Protein AF-A0A7J9RIP3-F1 (afdb_monomer_lite)

Radius of gyration: 26.6 Å; chains: 1; bounding box: 83×29×85 Å

pLDDT: mean 86.25, std 10.4, range [45.53, 96.94]

Structure (mmCIF, N/CA/C/O backbone):
data_AF-A0A7J9RIP3-F1
#
_entry.id   AF-A0A7J9RIP3-F1
#
loop_
_atom_site.group_PDB
_atom_site.id
_atom_site.type_symbol
_atom_site.label_atom_id
_atom_site.label_alt_id
_atom_site.label_comp_id
_atom_site.label_asym_id
_atom_site.label_entity_id
_atom_site.label_seq_id
_atom_site.pdbx_PDB_ins_code
_atom_site.Cartn_x
_atom_site.Cartn_y
_atom_site.Cartn_z
_atom_site.occupancy
_atom_site.B_iso_or_equiv
_atom_site.auth_seq_id
_atom_site.auth_comp_id
_atom_site.auth_asym_id
_atom_site.auth_atom_id
_atom_site.pdbx_PDB_model_num
ATOM 1 N N . SER A 1 1 ? 1.878 -11.012 26.121 1.00 78.38 1 SER A N 1
ATOM 2 C CA . SER A 1 1 ? 2.203 -10.636 24.732 1.00 78.38 1 SER A CA 1
ATOM 3 C C . SER A 1 1 ? 1.561 -9.310 24.380 1.00 78.38 1 SER A C 1
ATOM 5 O O . SER A 1 1 ? 0.493 -9.011 24.901 1.00 78.38 1 SER A O 1
ATOM 7 N N . THR A 1 2 ? 2.203 -8.523 23.518 1.00 79.25 2 THR A N 1
ATOM 8 C CA . THR A 1 2 ? 1.644 -7.262 23.007 1.00 79.25 2 THR A CA 1
ATOM 9 C C . THR A 1 2 ? 1.196 -7.467 21.568 1.00 79.25 2 THR A C 1
ATOM 11 O O . THR A 1 2 ? 1.908 -8.074 20.769 1.00 79.25 2 THR A O 1
ATOM 14 N N . PHE A 1 3 ? 0.006 -6.979 21.260 1.00 82.00 3 PHE A N 1
ATOM 15 C CA . PHE A 1 3 ? -0.658 -7.086 19.976 1.00 82.00 3 PHE A CA 1
ATOM 16 C C . PHE A 1 3 ? -0.974 -5.688 19.470 1.00 82.00 3 PHE A C 1
ATOM 18 O O . PHE A 1 3 ? -1.319 -4.799 20.249 1.00 82.00 3 PHE A O 1
ATOM 25 N N . LEU A 1 4 ? -0.903 -5.519 18.158 1.00 81.56 4 LEU A N 1
ATOM 26 C CA . LEU A 1 4 ? -1.443 -4.355 17.486 1.00 81.56 4 LEU A CA 1
ATOM 27 C C . LEU A 1 4 ? -2.771 -4.759 16.843 1.00 81.56 4 LEU A C 1
ATOM 29 O O . LEU A 1 4 ? -2.816 -5.655 16.002 1.00 81.56 4 LEU A O 1
ATOM 33 N N . ALA A 1 5 ? -3.849 -4.125 17.290 1.00 81.81 5 ALA A N 1
ATOM 34 C CA . ALA A 1 5 ? -5.187 -4.281 16.752 1.00 81.81 5 ALA A CA 1
ATOM 35 C C . ALA A 1 5 ? -5.528 -3.058 15.900 1.00 81.81 5 ALA A C 1
ATOM 37 O O . ALA A 1 5 ? -5.374 -1.917 16.333 1.00 81.81 5 ALA A O 1
ATOM 38 N N . VAL A 1 6 ? -6.001 -3.312 14.687 1.00 80.00 6 VAL A N 1
ATOM 39 C CA . VAL A 1 6 ? -6.423 -2.287 13.736 1.00 80.00 6 VAL A CA 1
ATOM 40 C C . VAL A 1 6 ? -7.827 -2.633 13.275 1.00 80.00 6 VAL A C 1
ATOM 42 O O . VAL A 1 6 ? -8.106 -3.789 12.959 1.00 80.00 6 VAL A O 1
ATOM 45 N N . GLY A 1 7 ? -8.709 -1.644 13.222 1.00 80.56 7 GLY A N 1
ATOM 46 C CA . GLY A 1 7 ? -10.050 -1.848 12.700 1.00 80.56 7 GLY A CA 1
ATOM 47 C C . GLY A 1 7 ? -10.814 -0.554 12.510 1.00 80.56 7 GLY A C 1
ATOM 48 O O . GLY A 1 7 ? -10.325 0.537 12.791 1.00 80.56 7 GLY A O 1
ATOM 49 N N . THR A 1 8 ? -12.043 -0.691 12.037 1.00 82.12 8 THR A N 1
ATOM 50 C CA . THR A 1 8 ? -13.005 0.403 11.948 1.00 82.12 8 THR A CA 1
ATOM 51 C C . THR A 1 8 ? -14.109 0.193 12.965 1.00 82.12 8 THR A C 1
ATOM 53 O O . THR A 1 8 ? -14.585 -0.928 13.148 1.00 82.12 8 THR A O 1
ATOM 56 N N . TYR A 1 9 ? -14.550 1.272 13.596 1.00 80.25 9 TYR A N 1
ATOM 57 C CA . TYR A 1 9 ? -15.711 1.271 14.467 1.00 80.25 9 TYR A CA 1
ATOM 58 C C . TYR A 1 9 ? -16.754 2.248 13.930 1.00 80.25 9 TYR A C 1
ATOM 60 O O . TYR A 1 9 ? -16.444 3.371 13.532 1.00 80.25 9 TYR A O 1
ATOM 68 N N . THR A 1 10 ? -17.999 1.793 13.883 1.00 79.12 10 THR A N 1
ATOM 69 C CA . THR A 1 10 ? -19.114 2.554 13.325 1.00 79.12 10 THR A CA 1
ATOM 70 C C . THR A 1 10 ? -20.019 2.990 14.466 1.00 79.12 10 THR A C 1
ATOM 72 O O . THR A 1 10 ? -20.496 2.156 15.235 1.00 79.12 10 THR A O 1
ATOM 75 N N . VAL A 1 11 ? -20.251 4.296 14.592 1.00 76.62 11 VAL A N 1
ATOM 76 C CA . VAL A 1 11 ? -21.084 4.876 15.652 1.00 76.62 11 VAL A CA 1
ATOM 77 C C . VAL A 1 11 ? -22.125 5.833 15.105 1.00 76.62 11 VAL A C 1
ATOM 79 O O . VAL A 1 11 ? -21.899 6.565 14.140 1.00 76.62 11 VAL A O 1
ATOM 82 N N . GLN A 1 12 ? -23.269 5.870 15.787 1.00 77.62 12 GLN A N 1
ATOM 83 C CA . GLN A 1 12 ? -24.170 7.008 15.703 1.00 77.62 12 GLN A CA 1
ATOM 84 C C . GLN A 1 12 ? -23.608 8.129 16.576 1.00 77.62 12 GLN A C 1
ATOM 86 O O . GLN A 1 12 ? -23.675 8.093 17.800 1.00 77.62 12 GLN A O 1
ATOM 91 N N . SER A 1 13 ? -23.020 9.117 15.916 1.00 73.44 13 SER A N 1
ATOM 92 C CA . SER A 1 13 ? -22.444 10.315 16.524 1.00 73.44 13 SER A CA 1
ATOM 93 C C . SER A 1 13 ? -23.491 11.298 17.069 1.00 73.44 13 SER A C 1
ATOM 95 O O . SER A 1 13 ? -23.140 12.193 17.833 1.00 73.44 13 SER A O 1
ATOM 97 N N . SER A 1 14 ? -24.774 11.131 16.720 1.00 77.50 14 SER A N 1
ATOM 98 C CA . SER A 1 14 ? -25.891 11.934 17.234 1.00 77.50 14 SER A CA 1
ATOM 99 C C . SER A 1 14 ? -27.191 11.117 17.309 1.00 77.50 14 SER A C 1
ATOM 101 O O . SER A 1 14 ? -27.432 10.306 16.412 1.00 77.50 14 SER A O 1
ATOM 103 N N . PRO A 1 15 ? -28.087 11.383 18.285 1.00 77.00 15 PRO A N 1
ATOM 104 C CA . PRO A 1 15 ? -29.434 10.798 18.340 1.00 77.00 15 PRO A CA 1
ATOM 105 C C . PRO A 1 15 ? -30.298 11.081 17.101 1.00 77.00 15 PRO A C 1
ATOM 107 O O . PRO A 1 15 ? -31.274 10.382 16.855 1.00 77.00 15 PRO A O 1
ATOM 110 N N . THR A 1 16 ? -29.964 12.122 16.332 1.00 82.69 16 THR A N 1
ATOM 111 C CA . THR A 1 16 ? -30.674 12.511 15.102 1.00 82.69 16 THR A CA 1
ATOM 112 C C . THR A 1 16 ? -30.037 11.949 13.829 1.00 82.69 16 THR A C 1
ATOM 114 O O . THR A 1 16 ? -30.552 12.182 12.736 1.00 82.69 16 THR A O 1
ATOM 117 N N . GLN A 1 17 ? -28.915 11.229 13.938 1.00 82.62 17 GLN A N 1
ATOM 118 C CA . GLN A 1 17 ? -28.224 10.660 12.786 1.00 82.62 17 GLN A CA 1
ATOM 119 C C . GLN A 1 17 ? -29.011 9.477 12.216 1.00 82.62 17 GLN A C 1
ATOM 121 O O . GLN A 1 17 ? -29.402 8.562 12.940 1.00 82.62 17 GLN A O 1
ATOM 126 N N . SER A 1 18 ? -29.203 9.469 10.896 1.00 81.94 18 SER A N 1
ATOM 127 C CA . SER A 1 18 ? -29.835 8.340 10.21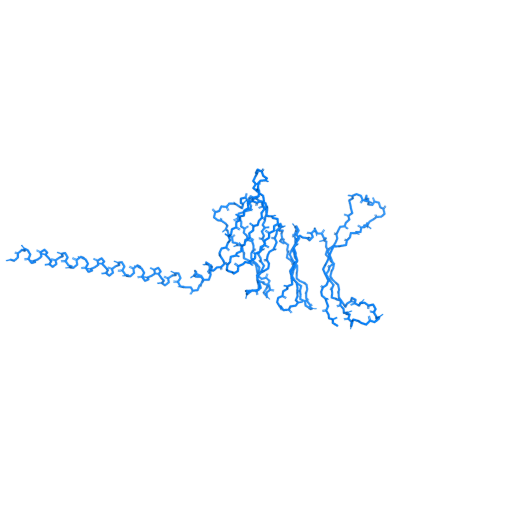5 1.00 81.94 18 SER A CA 1
ATOM 128 C C . SER A 1 18 ? -29.001 7.063 10.400 1.00 81.94 18 SER A C 1
ATOM 130 O O . SER A 1 18 ? -27.793 7.090 10.142 1.00 81.94 18 SER A O 1
ATOM 132 N N . PRO A 1 19 ? -29.614 5.925 10.780 1.00 78.38 19 PRO A N 1
ATOM 133 C CA . PRO A 1 19 ? -28.928 4.632 10.826 1.00 78.38 19 PRO A CA 1
ATOM 134 C C . PRO A 1 19 ? -28.320 4.205 9.482 1.00 78.38 19 PRO A C 1
ATOM 136 O O . PRO A 1 19 ? -27.383 3.416 9.464 1.00 78.38 19 PRO A O 1
ATOM 139 N N . ALA A 1 20 ? -28.828 4.733 8.362 1.00 81.00 20 ALA A N 1
ATOM 140 C CA . ALA A 1 20 ? -28.323 4.436 7.022 1.00 81.00 20 ALA A CA 1
ATOM 141 C C . ALA A 1 20 ? -27.061 5.235 6.640 1.00 81.00 20 ALA A C 1
ATOM 143 O O . ALA A 1 20 ? -26.440 4.942 5.623 1.00 81.00 20 ALA A O 1
ATOM 144 N N . THR A 1 21 ? -26.676 6.241 7.431 1.00 81.06 21 THR A N 1
ATOM 145 C CA . THR A 1 21 ? -25.476 7.061 7.198 1.00 81.06 21 THR A CA 1
ATOM 146 C C . THR A 1 21 ? -24.666 7.183 8.488 1.00 81.06 21 THR A C 1
ATOM 148 O O . THR A 1 21 ? -24.578 8.281 9.050 1.00 81.06 21 THR A O 1
ATOM 151 N N . PRO A 1 22 ? -24.146 6.069 9.030 1.00 78.31 22 PRO A N 1
ATOM 152 C CA . PRO A 1 22 ? -23.410 6.099 10.280 1.00 78.31 22 PRO A CA 1
ATOM 153 C C . PRO A 1 22 ? -22.019 6.716 10.088 1.00 78.31 22 PRO A C 1
ATOM 155 O O . PRO A 1 22 ? -21.497 6.780 8.976 1.00 78.31 22 PRO A O 1
ATOM 158 N N . THR A 1 23 ? -21.408 7.167 11.182 1.00 81.31 23 THR A N 1
ATOM 159 C CA . THR A 1 23 ? -20.044 7.704 11.150 1.00 81.31 23 THR A CA 1
ATOM 160 C C . THR A 1 23 ? -19.065 6.567 11.404 1.00 81.31 23 THR A C 1
ATOM 162 O O . THR A 1 23 ? -19.179 5.868 12.413 1.00 81.31 23 THR A O 1
ATOM 165 N N . THR A 1 24 ? -18.096 6.392 10.509 1.00 80.06 24 THR A N 1
ATOM 166 C CA . THR A 1 24 ? -17.013 5.419 10.674 1.00 80.06 24 THR A CA 1
ATOM 167 C C . THR A 1 24 ? -15.772 6.119 11.200 1.00 80.06 24 THR A C 1
ATOM 169 O O . THR A 1 24 ? -15.447 7.239 10.809 1.00 80.06 24 THR A O 1
ATOM 172 N N . GLN A 1 25 ? -15.081 5.459 12.113 1.00 83.00 25 GLN A N 1
ATOM 173 C CA . GLN A 1 25 ? -13.812 5.905 12.658 1.00 83.00 25 GLN A CA 1
ATOM 174 C C . GLN A 1 25 ? -12.816 4.752 12.643 1.00 83.00 25 GLN A C 1
ATOM 176 O O . GLN A 1 25 ? -13.189 3.588 12.795 1.00 83.00 25 GLN A O 1
ATOM 181 N N . ILE A 1 26 ? -11.543 5.072 12.444 1.00 84.00 26 ILE A N 1
ATOM 182 C CA . ILE A 1 26 ? -10.461 4.086 12.483 1.00 84.00 26 ILE A CA 1
ATOM 183 C C . ILE A 1 26 ? -9.973 3.981 13.923 1.00 84.00 26 ILE A C 1
ATOM 185 O O . ILE A 1 26 ? -9.787 5.001 14.586 1.00 84.00 26 ILE A O 1
ATOM 189 N N . VAL A 1 27 ? -9.759 2.756 14.399 1.00 84.75 27 VAL A N 1
ATOM 190 C CA . VAL A 1 27 ? -9.144 2.459 15.695 1.00 84.75 27 VAL A CA 1
ATOM 191 C C . VAL A 1 27 ? -7.831 1.738 15.472 1.00 84.75 27 VAL A C 1
ATOM 193 O O . VAL A 1 27 ? -7.770 0.712 14.793 1.00 84.75 27 VAL A O 1
ATOM 196 N N . LEU A 1 28 ? -6.796 2.253 16.119 1.00 82.88 28 LEU A N 1
ATOM 197 C CA . LEU A 1 28 ? -5.480 1.642 16.219 1.00 82.88 28 LEU A CA 1
ATOM 198 C C . LEU A 1 28 ? -5.201 1.444 17.704 1.00 82.88 28 LEU A C 1
ATOM 200 O O . LEU A 1 28 ? -5.160 2.425 18.443 1.00 82.88 28 LEU A O 1
ATOM 204 N N . ALA A 1 29 ? -5.057 0.203 18.159 1.00 83.75 29 ALA A N 1
ATOM 205 C CA . ALA A 1 29 ? -4.925 -0.117 19.574 1.00 83.75 29 ALA A CA 1
ATOM 206 C C . ALA A 1 29 ? -3.753 -1.060 19.850 1.00 83.75 29 ALA A C 1
ATOM 208 O O . ALA A 1 29 ? -3.631 -2.119 19.236 1.00 83.75 29 ALA A O 1
ATOM 209 N N . HIS A 1 30 ? -2.931 -0.718 20.840 1.00 84.75 30 HIS A N 1
ATOM 210 C CA . HIS A 1 30 ? -1.999 -1.665 21.442 1.00 84.75 30 HIS A CA 1
ATOM 211 C C . HIS A 1 30 ? -2.695 -2.405 22.559 1.00 84.75 30 HIS A C 1
ATOM 213 O O . HIS A 1 30 ? -3.152 -1.808 23.533 1.00 84.75 30 HIS A O 1
ATOM 219 N N . VAL A 1 31 ? -2.758 -3.717 22.407 1.00 87.19 31 VAL A N 1
ATOM 220 C CA . VAL A 1 31 ? -3.437 -4.614 23.323 1.00 87.19 31 VAL A CA 1
ATOM 221 C C . VAL A 1 31 ? -2.393 -5.498 23.977 1.00 87.19 31 VAL A C 1
ATOM 223 O O . VAL A 1 31 ? -1.658 -6.213 23.304 1.00 87.19 31 VAL A O 1
ATOM 226 N N . TYR A 1 32 ? -2.323 -5.471 25.299 1.00 87.06 32 TYR A N 1
ATOM 227 C CA . TYR A 1 32 ? -1.573 -6.451 26.062 1.00 87.06 32 TYR A CA 1
ATOM 228 C C . TYR A 1 32 ? -2.496 -7.590 26.473 1.00 87.06 32 TYR A C 1
ATOM 230 O O . TYR A 1 32 ? -3.558 -7.369 27.053 1.00 87.06 32 TYR A O 1
ATOM 238 N N . TRP A 1 33 ? -2.074 -8.819 26.201 1.00 89.88 33 TRP A N 1
ATOM 239 C CA . TRP A 1 33 ? -2.729 -10.003 26.732 1.00 89.88 33 TRP A CA 1
ATOM 240 C C . TRP A 1 33 ? -1.696 -11.079 27.041 1.00 89.88 33 TRP A C 1
ATOM 242 O O . TRP A 1 33 ? -0.854 -11.422 26.206 1.00 89.88 33 TRP A O 1
ATOM 252 N N . ASP A 1 34 ? -1.724 -11.588 28.267 1.00 88.31 34 ASP A N 1
ATOM 253 C CA . ASP A 1 34 ? -0.822 -12.634 28.750 1.00 88.31 34 ASP A CA 1
ATOM 254 C C . ASP A 1 34 ? -1.241 -14.044 28.299 1.00 88.31 34 ASP A C 1
ATOM 256 O O . ASP A 1 34 ? -0.508 -14.999 28.538 1.00 88.31 34 ASP A O 1
ATOM 260 N N . GLY A 1 35 ? -2.380 -14.171 27.606 1.00 84.81 35 GLY A N 1
ATOM 261 C CA . GLY A 1 35 ? -2.937 -15.455 27.177 1.00 84.81 35 GLY A CA 1
ATOM 262 C C . GLY A 1 35 ? -3.637 -16.223 28.302 1.00 84.81 35 GLY A C 1
ATOM 263 O O . GLY A 1 35 ? -4.031 -17.370 28.099 1.00 84.81 35 GLY A O 1
ATOM 264 N N . GLY A 1 36 ? -3.764 -15.619 29.487 1.00 88.88 36 GLY A N 1
ATOM 265 C CA . GLY A 1 36 ? -4.411 -16.208 30.650 1.00 88.88 36 GLY A CA 1
ATOM 266 C C . GLY A 1 36 ? -5.910 -15.921 30.713 1.00 88.88 36 GLY A C 1
ATOM 267 O O . GLY A 1 36 ? -6.564 -15.577 29.730 1.00 88.88 36 GLY A O 1
ATOM 268 N N . SER A 1 37 ? -6.467 -16.042 31.918 1.00 86.25 37 SER A N 1
ATOM 269 C CA . SER A 1 37 ? -7.887 -15.796 32.195 1.00 86.25 37 SER A CA 1
ATOM 270 C C . SER A 1 37 ? -8.247 -14.315 32.347 1.00 86.25 37 SER A C 1
ATOM 272 O O . SER A 1 37 ? -9.411 -13.993 32.580 1.00 86.25 37 SER A O 1
ATOM 274 N N . THR A 1 38 ? -7.269 -13.408 32.275 1.00 87.06 38 THR A N 1
ATOM 275 C CA . THR A 1 38 ? -7.526 -11.966 32.336 1.00 87.06 38 THR A CA 1
ATOM 276 C C . THR A 1 38 ? -7.942 -11.445 30.963 1.00 87.06 38 THR A C 1
ATOM 278 O O . THR A 1 38 ? -7.462 -11.917 29.931 1.00 87.06 38 THR A O 1
ATOM 281 N N . ALA A 1 39 ? -8.875 -10.491 30.940 1.00 90.00 39 ALA A N 1
ATOM 282 C CA . ALA A 1 39 ? -9.286 -9.859 29.693 1.00 90.00 39 ALA A CA 1
ATOM 283 C C . ALA A 1 39 ? -8.112 -9.059 29.087 1.00 90.00 39 ALA A C 1
ATOM 285 O O . ALA A 1 39 ? -7.357 -8.439 29.844 1.00 90.00 39 ALA A O 1
ATOM 286 N N . PRO A 1 40 ? -7.968 -9.028 27.748 1.00 89.94 40 PRO A N 1
ATOM 287 C CA . PRO A 1 40 ? -6.982 -8.185 27.081 1.00 89.94 40 PRO A CA 1
ATOM 288 C C . PRO A 1 40 ? -7.106 -6.719 27.513 1.00 89.94 40 PRO A C 1
ATOM 290 O O . PRO A 1 40 ? -8.210 -6.179 27.603 1.00 89.94 40 PRO A O 1
ATOM 293 N N . GLN A 1 41 ? -5.974 -6.067 27.759 1.00 89.19 41 GLN A N 1
ATOM 294 C CA . GLN A 1 41 ? -5.917 -4.673 28.189 1.00 89.19 41 GLN A CA 1
ATOM 295 C C . GLN A 1 41 ? -5.467 -3.778 27.039 1.00 89.19 41 GLN A C 1
ATOM 297 O O . GLN A 1 41 ? -4.401 -3.989 26.463 1.00 89.19 41 GLN A O 1
ATOM 302 N N . VAL A 1 42 ? -6.257 -2.751 26.721 1.00 86.06 42 VAL A N 1
ATOM 303 C CA . VAL A 1 42 ? -5.845 -1.703 25.780 1.00 86.06 42 VAL A CA 1
ATOM 304 C C . VAL A 1 42 ? -4.857 -0.787 26.495 1.00 86.06 42 VAL A C 1
ATOM 306 O O . VAL A 1 42 ? -5.230 -0.041 27.396 1.00 86.06 42 VAL A O 1
ATOM 309 N N . LEU A 1 43 ? -3.589 -0.855 26.101 1.00 81.00 43 LEU A N 1
ATOM 310 C CA . LEU A 1 43 ? -2.525 -0.005 26.633 1.00 81.00 43 LEU A CA 1
ATOM 311 C C . LEU A 1 43 ? -2.586 1.404 26.042 1.00 81.00 43 LEU A C 1
ATOM 313 O O . LEU A 1 43 ? -2.342 2.394 26.728 1.00 81.00 43 LEU A O 1
ATOM 317 N N . ARG A 1 44 ? -2.882 1.490 24.744 1.00 74.56 44 ARG A N 1
ATOM 318 C CA . ARG A 1 44 ? -2.939 2.744 23.996 1.00 74.56 44 ARG A CA 1
ATOM 319 C C . ARG A 1 44 ? -3.922 2.599 22.851 1.00 74.56 44 ARG A C 1
ATOM 321 O O . ARG A 1 44 ? -3.987 1.536 22.241 1.00 74.56 44 ARG A O 1
ATOM 328 N N . GLN A 1 45 ? -4.635 3.675 22.544 1.00 78.06 45 GLN A N 1
ATOM 329 C CA . GLN A 1 45 ? -5.476 3.754 21.360 1.00 78.06 45 GLN A CA 1
ATOM 330 C C . GLN A 1 45 ? -5.307 5.103 20.662 1.00 78.06 45 GLN A C 1
ATOM 332 O O . GLN A 1 45 ? -5.165 6.134 21.321 1.00 78.06 45 GLN A O 1
ATOM 337 N N . ALA A 1 46 ? -5.344 5.085 19.336 1.00 76.00 46 ALA A N 1
ATOM 338 C CA . ALA A 1 46 ? -5.541 6.252 18.498 1.00 76.00 46 ALA A CA 1
ATOM 339 C C . ALA A 1 46 ? -6.841 6.060 17.712 1.00 76.00 46 ALA A C 1
ATOM 341 O O . ALA A 1 46 ? -7.094 4.981 17.172 1.00 76.00 46 ALA A O 1
ATOM 342 N N . MET A 1 47 ? -7.663 7.107 17.689 1.00 72.94 47 MET A N 1
ATOM 343 C CA . MET A 1 47 ? -8.895 7.165 16.911 1.00 72.94 47 MET A CA 1
ATOM 344 C C . MET A 1 47 ? -8.788 8.313 15.914 1.00 72.94 47 MET A C 1
ATOM 346 O O . MET A 1 47 ? -8.402 9.421 16.289 1.00 72.94 47 MET A O 1
ATOM 350 N N . GLY A 1 48 ? -9.095 8.028 14.653 1.00 69.25 48 GLY A N 1
ATOM 351 C CA . GLY A 1 48 ? -9.121 9.003 13.565 1.00 69.25 48 GLY A CA 1
ATOM 352 C C . GLY A 1 48 ? -10.496 9.058 12.908 1.00 69.25 48 GLY A C 1
ATOM 353 O O . GLY A 1 48 ? -11.283 8.110 13.015 1.00 69.25 48 GLY A O 1
ATOM 354 N N . ASN A 1 49 ? -10.783 10.159 12.208 1.00 68.00 49 ASN A N 1
ATOM 355 C CA . ASN A 1 49 ? -11.934 10.202 11.308 1.00 68.00 49 ASN A CA 1
ATOM 356 C C . ASN A 1 49 ? -11.733 9.123 10.245 1.00 68.00 49 ASN A C 1
ATOM 358 O O . ASN A 1 49 ? -10.701 9.081 9.595 1.00 68.00 49 ASN A O 1
ATOM 362 N N . GLY A 1 50 ? -12.675 8.192 10.141 1.00 61.44 50 GLY A N 1
ATOM 363 C CA . GLY A 1 50 ? -12.428 6.950 9.430 1.00 61.44 50 GLY A CA 1
ATOM 364 C C . GLY A 1 50 ? -12.996 6.973 8.031 1.00 61.44 50 GLY A C 1
ATOM 365 O O . GLY A 1 50 ? -14.209 7.070 7.851 1.00 61.44 50 GLY A O 1
ATOM 366 N N . SER A 1 51 ? -12.123 6.779 7.049 1.00 71.94 51 SER A N 1
ATOM 367 C CA . SER A 1 51 ? -12.525 6.137 5.803 1.00 71.94 51 SER A CA 1
ATOM 368 C C . SER A 1 51 ? -12.324 4.617 5.907 1.00 71.94 51 SER A C 1
ATOM 370 O O . SER A 1 51 ? -11.735 4.117 6.867 1.00 71.94 51 SER A O 1
ATOM 372 N N . GLU A 1 52 ? -12.897 3.859 4.979 1.00 84.12 52 GLU A N 1
ATOM 373 C CA . GLU A 1 52 ? -12.839 2.397 5.004 1.00 84.12 52 GLU A CA 1
ATOM 374 C C . GLU A 1 52 ? -11.393 1.900 4.850 1.00 84.12 52 GLU A C 1
ATOM 376 O O . GLU A 1 52 ? -10.659 2.363 3.973 1.00 84.12 52 GLU A O 1
ATOM 381 N N . ILE A 1 53 ? -10.981 0.968 5.716 1.00 88.88 53 ILE A N 1
ATOM 382 C CA . ILE A 1 53 ? -9.674 0.314 5.616 1.00 88.88 53 ILE A CA 1
ATOM 383 C C . ILE A 1 53 ? -9.753 -0.715 4.493 1.00 88.88 53 ILE A C 1
ATOM 385 O O . ILE A 1 53 ? -10.473 -1.704 4.615 1.00 88.88 53 ILE A O 1
ATOM 389 N N . HIS A 1 54 ? -8.980 -0.512 3.428 1.00 90.81 54 HIS A N 1
ATOM 390 C CA . HIS A 1 54 ? -8.915 -1.451 2.305 1.00 90.81 54 HIS A CA 1
ATOM 391 C C . HIS A 1 54 ? -7.643 -2.310 2.327 1.00 90.81 54 HIS A C 1
ATOM 393 O O . HIS A 1 54 ? -7.572 -3.339 1.654 1.00 90.81 54 HIS A O 1
ATOM 399 N N . SER A 1 55 ? -6.600 -1.911 3.062 1.00 92.81 55 SER A N 1
ATOM 400 C CA . SER A 1 55 ? -5.345 -2.669 3.120 1.00 92.81 55 SER A CA 1
ATOM 401 C C . SER A 1 55 ? -4.654 -2.529 4.474 1.00 92.81 55 SER A C 1
ATOM 403 O O . SER A 1 55 ? -4.567 -1.441 5.039 1.00 92.81 55 SER A O 1
ATOM 405 N N . LEU A 1 56 ? -4.137 -3.650 4.977 1.00 92.19 56 LEU A N 1
ATOM 406 C CA . LEU A 1 56 ? -3.440 -3.767 6.254 1.00 92.19 56 LEU A CA 1
ATOM 407 C C . LEU A 1 56 ? -2.289 -4.760 6.092 1.00 92.19 56 LEU A C 1
ATOM 409 O O . LEU A 1 56 ? -2.500 -5.867 5.596 1.00 92.19 56 LEU A O 1
ATOM 413 N N . ALA A 1 57 ? -1.095 -4.394 6.548 1.00 92.75 57 ALA A N 1
ATOM 414 C CA . ALA A 1 57 ? 0.044 -5.303 6.591 1.00 92.75 57 ALA A CA 1
ATOM 415 C C . ALA A 1 57 ? 0.851 -5.110 7.875 1.00 92.75 57 ALA A C 1
ATOM 417 O O . ALA A 1 57 ? 0.993 -3.995 8.375 1.00 92.75 57 ALA A O 1
ATOM 418 N N . ARG A 1 58 ? 1.393 -6.210 8.401 1.00 89.81 58 ARG A N 1
ATOM 419 C CA . ARG A 1 58 ? 2.344 -6.186 9.515 1.00 89.81 58 ARG A CA 1
ATOM 420 C C . ARG A 1 58 ? 3.723 -5.795 8.984 1.00 89.81 58 ARG A C 1
ATOM 422 O O . ARG A 1 58 ? 4.176 -6.382 8.003 1.00 89.81 58 ARG A O 1
ATOM 429 N N . THR A 1 59 ? 4.391 -4.861 9.649 1.00 91.12 59 THR A N 1
ATOM 430 C CA . THR A 1 59 ? 5.770 -4.481 9.318 1.00 91.12 59 THR A CA 1
ATOM 431 C C . THR A 1 59 ? 6.772 -5.455 9.942 1.00 91.12 59 THR A C 1
ATOM 433 O O . THR A 1 59 ? 6.465 -6.153 10.917 1.00 91.12 59 THR A O 1
ATOM 436 N N . TYR A 1 60 ? 7.981 -5.543 9.381 1.00 86.69 60 TYR A N 1
ATOM 437 C CA . TYR A 1 60 ? 8.990 -6.512 9.837 1.00 86.69 60 TYR A CA 1
ATOM 438 C C . TYR A 1 60 ? 9.428 -6.288 11.296 1.00 86.69 60 TYR A C 1
ATOM 440 O O . TYR A 1 60 ? 9.779 -7.239 11.993 1.00 86.69 60 TYR A O 1
ATOM 448 N N . ASP A 1 61 ? 9.372 -5.042 11.766 1.00 84.56 61 ASP A N 1
ATOM 449 C CA . ASP A 1 61 ? 9.711 -4.618 13.127 1.00 84.56 61 ASP A CA 1
ATOM 450 C C . ASP A 1 61 ? 8.567 -4.835 14.137 1.00 84.56 61 ASP A C 1
ATOM 452 O O . ASP A 1 61 ? 8.707 -4.537 15.322 1.00 84.56 61 ASP A O 1
ATOM 456 N N . GLY A 1 62 ? 7.442 -5.410 13.698 1.00 82.81 62 GLY A N 1
ATOM 457 C CA . GLY A 1 62 ? 6.309 -5.756 14.556 1.00 82.81 62 GLY A CA 1
ATOM 458 C C . GLY A 1 62 ? 5.237 -4.675 14.689 1.00 82.81 62 GLY A C 1
ATOM 459 O O . GLY A 1 62 ? 4.279 -4.890 15.434 1.00 82.81 62 GLY A O 1
ATOM 460 N N . GLY A 1 63 ? 5.364 -3.567 13.962 1.00 87.50 63 GLY A N 1
ATOM 461 C CA . GLY A 1 63 ? 4.298 -2.592 13.748 1.00 87.50 63 GLY A CA 1
ATOM 462 C C . GLY A 1 63 ? 3.279 -3.018 12.680 1.00 87.50 63 GLY A C 1
ATOM 463 O O . GLY A 1 63 ? 3.141 -4.198 12.331 1.00 87.50 63 GLY A O 1
ATOM 464 N N . ALA A 1 64 ? 2.549 -2.042 12.143 1.00 90.38 64 ALA A N 1
ATOM 465 C CA . ALA A 1 64 ? 1.676 -2.219 10.990 1.00 90.38 64 ALA A CA 1
ATOM 466 C C . ALA A 1 64 ? 1.597 -0.962 10.123 1.00 90.38 64 ALA A C 1
ATOM 468 O O . ALA A 1 64 ? 1.791 0.162 10.582 1.00 90.38 64 ALA A O 1
ATOM 469 N N . VAL A 1 65 ? 1.224 -1.175 8.867 1.00 93.12 65 VAL A N 1
ATOM 470 C CA . VAL A 1 65 ? 0.814 -0.127 7.937 1.00 93.12 65 VAL A CA 1
ATOM 471 C C . VAL A 1 65 ? -0.636 -0.341 7.534 1.00 93.12 65 VAL A C 1
ATOM 473 O O . VAL A 1 65 ? -1.057 -1.468 7.257 1.00 93.12 65 VAL A O 1
ATOM 476 N N . VAL A 1 66 ? -1.405 0.743 7.512 1.00 91.94 66 VAL A N 1
ATOM 477 C CA . VAL A 1 66 ? -2.848 0.725 7.243 1.00 91.94 66 VAL A CA 1
ATOM 478 C C . VAL A 1 66 ? -3.147 1.747 6.166 1.00 91.94 66 VAL A C 1
ATOM 480 O O . VAL A 1 66 ? -2.765 2.905 6.300 1.00 91.94 66 VAL A O 1
ATOM 483 N N . ALA A 1 67 ? -3.838 1.337 5.111 1.00 92.75 67 ALA A N 1
ATOM 484 C CA . ALA A 1 67 ? -4.281 2.238 4.061 1.00 92.75 67 ALA A CA 1
ATOM 485 C C . ALA A 1 67 ? -5.802 2.259 3.982 1.00 92.75 67 ALA A C 1
ATOM 487 O O . ALA A 1 67 ? -6.483 1.233 4.114 1.00 92.75 67 ALA A O 1
ATOM 488 N N . THR A 1 68 ? -6.311 3.462 3.776 1.00 90.50 68 THR A N 1
ATOM 489 C CA . THR A 1 68 ? -7.728 3.753 3.665 1.00 90.50 68 THR A CA 1
ATOM 490 C C . THR A 1 68 ? -7.986 4.577 2.410 1.00 90.50 68 THR A C 1
ATOM 492 O O . THR A 1 68 ? -7.061 5.033 1.733 1.00 90.50 68 THR A O 1
ATOM 495 N N . ASN A 1 69 ? -9.258 4.818 2.111 1.00 88.94 69 ASN A N 1
ATOM 496 C CA . ASN A 1 69 ? -9.650 5.595 0.936 1.00 88.94 69 ASN A CA 1
ATOM 497 C C . ASN A 1 69 ? -9.169 7.060 0.978 1.00 88.94 69 ASN A C 1
ATOM 499 O O . ASN A 1 69 ? -9.261 7.754 -0.033 1.00 88.94 69 ASN A O 1
ATOM 503 N N . GLN A 1 70 ? -8.699 7.557 2.127 1.00 89.25 70 GLN A N 1
ATOM 504 C CA . GLN A 1 70 ? -8.287 8.956 2.316 1.00 89.25 70 GLN A CA 1
ATOM 505 C C . GLN A 1 70 ? -6.920 9.121 2.990 1.00 89.25 70 GLN A C 1
ATOM 507 O O . GLN A 1 70 ? -6.287 10.166 2.845 1.00 89.25 70 GLN A O 1
ATOM 512 N N . GLU A 1 71 ? -6.481 8.122 3.748 1.00 91.44 71 GLU A N 1
ATOM 513 C CA . GLU A 1 71 ? -5.373 8.247 4.692 1.00 91.44 71 GLU A CA 1
ATOM 514 C C . GLU A 1 71 ? -4.508 6.986 4.712 1.00 91.44 71 GLU A C 1
ATOM 516 O O . GLU A 1 71 ? -4.999 5.865 4.537 1.00 91.44 71 GLU A O 1
ATOM 521 N N . PHE A 1 72 ? -3.235 7.180 5.041 1.00 92.75 72 PHE A N 1
ATOM 522 C CA . PHE A 1 72 ? -2.245 6.143 5.278 1.00 92.75 72 PHE A CA 1
ATOM 523 C C . PHE A 1 72 ? -1.670 6.280 6.686 1.00 92.75 72 PHE A C 1
ATOM 525 O O . PHE A 1 72 ? -1.305 7.376 7.113 1.00 92.75 72 PHE A O 1
ATOM 532 N N . TYR A 1 73 ? -1.568 5.164 7.399 1.00 91.50 73 TYR A N 1
ATOM 533 C CA . TYR A 1 73 ? -1.083 5.109 8.769 1.00 91.50 73 TYR A CA 1
ATOM 534 C C . TYR A 1 73 ? 0.146 4.214 8.871 1.00 91.50 73 TYR A C 1
ATOM 536 O O . TYR A 1 73 ? 0.129 3.075 8.404 1.00 91.50 73 TYR A O 1
ATOM 544 N N . ILE A 1 74 ? 1.173 4.715 9.555 1.00 92.12 74 ILE A N 1
ATOM 545 C CA . ILE A 1 74 ? 2.326 3.938 10.017 1.00 92.12 74 ILE A CA 1
ATOM 546 C C . ILE A 1 74 ? 2.197 3.797 11.526 1.00 92.12 74 ILE A C 1
ATOM 548 O O . ILE A 1 74 ? 2.127 4.793 12.251 1.00 92.12 74 ILE A O 1
ATOM 552 N N . VAL A 1 75 ? 2.149 2.560 12.001 1.00 88.38 75 VAL A N 1
ATOM 553 C CA . VAL A 1 75 ? 1.917 2.238 13.405 1.00 88.38 75 VAL A CA 1
ATOM 554 C C . VAL A 1 75 ? 3.089 1.436 13.933 1.00 88.38 75 VAL A C 1
ATOM 556 O O . VAL A 1 75 ? 3.328 0.314 13.499 1.00 88.38 75 VAL A O 1
ATOM 559 N N . SER A 1 76 ? 3.800 2.008 14.895 1.00 84.81 76 SER A N 1
ATOM 560 C CA . SER A 1 76 ? 4.823 1.328 15.685 1.00 84.81 76 SER A CA 1
ATOM 561 C C . SER A 1 76 ? 4.322 1.137 17.114 1.00 84.81 76 SER A C 1
ATOM 563 O O . SER A 1 76 ? 3.275 1.668 17.474 1.00 84.81 76 SER A O 1
ATOM 565 N N . ILE A 1 77 ? 5.088 0.441 17.957 1.00 76.94 77 ILE A N 1
ATOM 566 C CA . ILE A 1 77 ? 4.733 0.212 19.367 1.00 76.94 77 ILE A CA 1
ATOM 567 C C . ILE A 1 77 ? 4.552 1.505 20.189 1.00 76.94 77 ILE A C 1
ATOM 569 O O . ILE A 1 77 ? 3.759 1.526 21.134 1.00 76.94 77 ILE A O 1
ATOM 573 N N . ASP A 1 78 ? 5.204 2.598 19.790 1.00 78.88 78 ASP A N 1
ATOM 574 C CA . ASP A 1 78 ? 5.203 3.856 20.548 1.00 78.88 78 ASP A CA 1
ATOM 575 C C . ASP A 1 78 ? 4.584 5.033 19.781 1.00 78.88 78 ASP A C 1
ATOM 577 O O . ASP A 1 78 ? 4.301 6.081 20.370 1.00 78.88 78 ASP A O 1
ATOM 581 N N . SER A 1 79 ? 4.343 4.886 18.476 1.00 83.06 79 SER A N 1
ATOM 582 C CA . SER A 1 79 ? 3.900 5.983 17.616 1.00 83.06 79 SER A CA 1
ATOM 583 C C . SER A 1 79 ? 2.848 5.564 16.593 1.00 83.06 79 SER A C 1
ATOM 585 O O . SER A 1 79 ? 2.838 4.448 16.081 1.00 83.06 79 SER A O 1
ATOM 587 N N . VAL A 1 80 ? 1.965 6.510 16.278 1.00 86.19 80 VAL A N 1
ATOM 588 C CA . VAL A 1 80 ? 1.041 6.438 15.146 1.00 86.19 80 VAL A CA 1
ATOM 589 C C . VAL A 1 80 ? 1.285 7.686 14.314 1.00 86.19 80 VAL A C 1
ATOM 591 O O . VAL A 1 80 ? 1.105 8.799 14.810 1.00 86.19 80 VAL A O 1
ATOM 594 N N . GLN A 1 81 ? 1.710 7.503 13.070 1.00 89.44 81 GLN A N 1
ATOM 595 C CA . GLN A 1 81 ? 1.839 8.575 12.091 1.00 89.44 81 GLN A CA 1
ATOM 596 C C . GLN A 1 81 ? 0.721 8.444 11.066 1.00 89.44 81 GLN A C 1
ATOM 598 O O . GLN A 1 81 ? 0.455 7.345 10.587 1.00 89.44 81 GLN A O 1
ATOM 603 N N . MET A 1 82 ? 0.083 9.563 10.731 1.00 88.56 82 MET A N 1
ATOM 604 C CA . MET A 1 82 ? -0.955 9.633 9.706 1.00 88.56 82 MET A CA 1
ATOM 605 C C . MET A 1 82 ? -0.491 10.553 8.582 1.00 88.56 82 MET A C 1
ATOM 607 O O . MET A 1 82 ? 0.091 11.611 8.830 1.00 88.56 82 MET A O 1
ATOM 611 N N . GLN A 1 83 ? -0.758 10.134 7.352 1.00 91.44 83 GLN A N 1
ATOM 612 C CA . GLN A 1 83 ? -0.500 10.887 6.136 1.00 91.44 83 GLN A CA 1
ATOM 613 C C . GLN A 1 83 ? -1.789 10.929 5.308 1.00 91.44 83 GLN A C 1
ATOM 615 O O . GLN A 1 83 ? -2.445 9.904 5.123 1.00 91.44 83 GLN A O 1
ATOM 620 N N . ALA A 1 84 ? -2.159 12.107 4.801 1.00 91.56 84 ALA A N 1
ATOM 621 C CA . ALA A 1 84 ? -3.394 12.322 4.042 1.00 91.56 84 ALA A CA 1
ATOM 622 C C . ALA A 1 84 ? -3.254 11.847 2.582 1.00 91.56 84 ALA A C 1
ATOM 624 O O . ALA A 1 84 ? -3.321 12.638 1.638 1.00 91.56 84 ALA A O 1
ATOM 625 N N . PHE A 1 85 ? -2.989 10.553 2.408 1.00 91.75 85 PHE A N 1
ATOM 626 C CA . PHE A 1 85 ? -2.822 9.903 1.116 1.00 91.75 85 PHE A CA 1
ATOM 627 C C . PHE A 1 85 ? -3.971 8.942 0.839 1.00 91.75 85 PHE A C 1
ATOM 629 O O . PHE A 1 85 ? -4.122 7.922 1.504 1.00 91.75 85 PHE A O 1
ATOM 636 N N . ALA A 1 86 ? -4.752 9.269 -0.188 1.00 90.38 86 ALA A N 1
ATOM 637 C CA . ALA A 1 86 ? -5.804 8.409 -0.699 1.00 90.38 86 ALA A CA 1
ATOM 638 C C . ALA A 1 86 ? -5.220 7.303 -1.584 1.00 90.38 86 ALA A C 1
ATOM 640 O O . ALA A 1 86 ? -4.387 7.561 -2.458 1.00 90.38 86 ALA A O 1
ATOM 641 N N . SER A 1 87 ? -5.705 6.078 -1.404 1.00 94.19 87 SER A N 1
ATOM 642 C CA . SER A 1 87 ? -5.379 4.952 -2.275 1.00 94.19 87 SER A CA 1
ATOM 643 C C . SER A 1 87 ? -6.566 4.007 -2.432 1.00 94.19 87 SER A C 1
ATOM 645 O O . SER A 1 87 ? -7.603 4.173 -1.798 1.00 94.19 87 SER A O 1
ATOM 647 N N . THR A 1 88 ? -6.417 3.040 -3.329 1.00 94.69 88 THR A N 1
ATOM 648 C CA . THR A 1 88 ? -7.381 1.953 -3.555 1.00 94.69 88 THR A CA 1
ATOM 649 C C . THR A 1 88 ? -6.809 0.605 -3.133 1.00 94.69 88 THR A C 1
ATOM 651 O O . THR A 1 88 ? -7.538 -0.272 -2.684 1.00 94.69 88 THR A O 1
ATOM 654 N N . VAL A 1 89 ? -5.490 0.448 -3.256 1.00 96.06 89 VAL A N 1
ATOM 655 C CA . VAL A 1 89 ? -4.730 -0.724 -2.826 1.00 96.06 89 VAL A CA 1
ATOM 656 C C . VAL A 1 89 ? -3.403 -0.240 -2.262 1.00 96.06 89 VAL A C 1
ATOM 658 O O . VAL A 1 89 ? -2.766 0.645 -2.839 1.00 96.06 89 VAL A O 1
ATOM 661 N N . MET A 1 90 ? -2.976 -0.847 -1.157 1.00 96.56 90 MET A N 1
ATOM 662 C CA . MET A 1 90 ? -1.617 -0.711 -0.645 1.00 96.56 90 MET A CA 1
ATOM 663 C C . MET A 1 90 ? -0.936 -2.075 -0.603 1.00 96.56 90 MET A C 1
ATOM 665 O O . MET A 1 90 ? -1.552 -3.073 -0.228 1.00 96.56 90 MET A O 1
ATOM 669 N N . VAL A 1 91 ? 0.340 -2.102 -0.985 1.00 96.88 91 VAL A N 1
ATOM 670 C CA . VAL A 1 91 ? 1.199 -3.284 -0.888 1.00 96.88 91 VAL A CA 1
ATOM 671 C C . VAL A 1 91 ? 2.437 -2.942 -0.073 1.00 96.88 91 VAL A C 1
ATOM 673 O O . VAL A 1 91 ? 3.147 -1.987 -0.385 1.00 96.88 91 VAL A O 1
ATOM 676 N N . TYR A 1 92 ? 2.697 -3.728 0.971 1.00 96.25 92 TYR A N 1
ATOM 677 C CA . TYR A 1 92 ? 3.882 -3.584 1.809 1.00 96.25 92 TYR A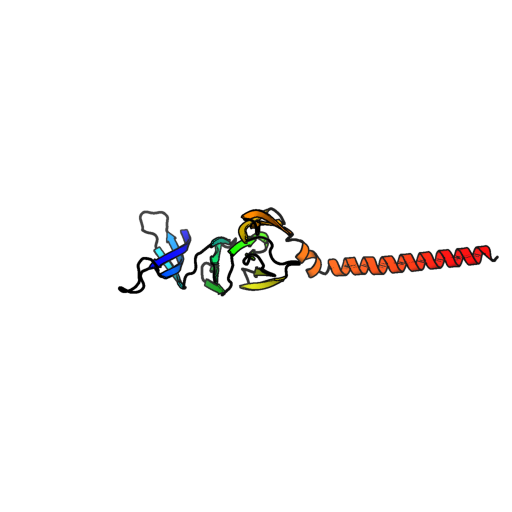 CA 1
ATOM 678 C C . TYR A 1 92 ? 5.027 -4.465 1.299 1.00 96.25 92 TYR A C 1
ATOM 680 O O . TYR A 1 92 ? 4.886 -5.677 1.147 1.00 96.25 92 TYR A O 1
ATOM 688 N N . GLU A 1 93 ? 6.170 -3.836 1.060 1.00 94.38 93 GLU A N 1
ATOM 689 C CA . GLU A 1 93 ? 7.434 -4.438 0.665 1.00 94.38 93 GLU A CA 1
ATOM 690 C C . GLU A 1 93 ? 8.342 -4.576 1.890 1.00 94.38 93 GLU A C 1
ATOM 692 O O . GLU A 1 93 ? 8.993 -3.624 2.326 1.00 94.38 93 GLU A O 1
ATOM 697 N N . CYS A 1 94 ? 8.394 -5.789 2.437 1.00 91.44 94 CYS A N 1
ATOM 698 C CA . CYS A 1 94 ? 9.157 -6.087 3.645 1.00 91.44 94 CYS A CA 1
ATOM 699 C C . CYS A 1 94 ? 10.672 -5.893 3.466 1.00 91.44 94 CYS A C 1
ATOM 701 O O . CYS A 1 94 ? 11.326 -5.408 4.383 1.00 91.44 94 CYS A O 1
ATOM 703 N N . GLU A 1 95 ? 11.232 -6.261 2.308 1.00 89.94 95 GLU A N 1
ATOM 704 C CA . GLU A 1 95 ? 12.687 -6.295 2.083 1.00 89.94 95 GLU A CA 1
ATOM 705 C C . GLU A 1 95 ? 13.349 -4.922 2.226 1.00 89.94 95 GLU A C 1
ATOM 707 O O . GLU A 1 95 ? 14.414 -4.794 2.824 1.00 89.94 95 GLU A O 1
ATOM 712 N N . HIS A 1 96 ? 12.678 -3.885 1.733 1.00 89.94 96 HIS A N 1
ATOM 713 C CA . HIS A 1 96 ? 13.172 -2.513 1.780 1.00 89.94 96 HIS A CA 1
ATOM 714 C C . HIS A 1 96 ? 12.397 -1.631 2.766 1.00 89.94 96 HIS A C 1
ATOM 716 O O . HIS A 1 96 ? 12.647 -0.432 2.833 1.00 89.94 96 HIS A O 1
ATOM 722 N N . ASN A 1 97 ? 11.454 -2.213 3.513 1.00 93.25 97 ASN A N 1
ATOM 723 C CA . ASN A 1 97 ? 10.540 -1.521 4.419 1.00 93.25 97 ASN A CA 1
ATOM 724 C C . ASN A 1 97 ? 9.770 -0.362 3.763 1.00 93.25 97 ASN A C 1
ATOM 726 O O . ASN A 1 97 ? 9.800 0.777 4.237 1.00 93.25 97 ASN A O 1
ATOM 730 N N . ARG A 1 98 ? 9.081 -0.645 2.653 1.00 94.31 98 ARG A N 1
ATOM 731 C CA . ARG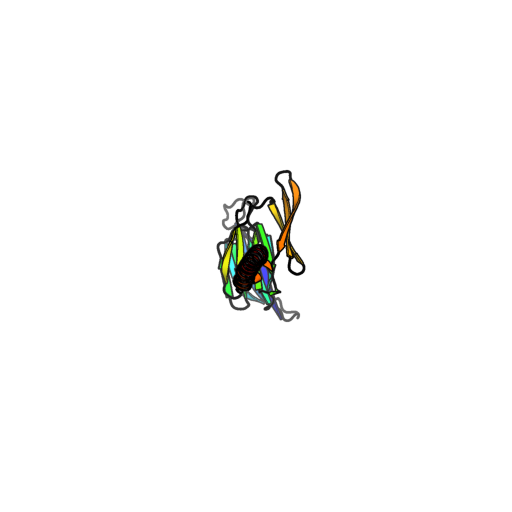 A 1 98 ? 8.355 0.366 1.865 1.00 94.31 98 ARG A CA 1
ATOM 732 C C . ARG A 1 98 ? 6.891 -0.006 1.693 1.00 94.31 98 ARG A C 1
ATOM 734 O O . ARG A 1 98 ? 6.558 -1.182 1.631 1.00 94.31 98 ARG A O 1
ATOM 741 N N . ALA A 1 99 ? 6.012 0.979 1.566 1.00 95.81 99 ALA A N 1
ATOM 742 C CA . ALA A 1 99 ? 4.639 0.766 1.119 1.00 95.81 99 ALA A CA 1
ATOM 743 C C . ALA A 1 99 ? 4.414 1.409 -0.249 1.00 95.81 99 ALA A C 1
ATOM 745 O O . ALA A 1 99 ? 4.849 2.531 -0.503 1.00 95.81 99 ALA A O 1
ATOM 746 N N . TRP A 1 100 ? 3.703 0.694 -1.111 1.00 96.50 100 TRP A N 1
ATOM 747 C CA . TRP A 1 100 ? 3.295 1.138 -2.437 1.00 96.50 100 TRP A CA 1
ATOM 748 C C . TRP A 1 100 ? 1.790 1.368 -2.435 1.00 96.50 100 TRP A C 1
ATOM 750 O O . TRP A 1 100 ? 1.026 0.439 -2.182 1.00 96.50 100 TRP A O 1
ATOM 760 N N . LEU A 1 101 ? 1.364 2.601 -2.689 1.00 96.50 101 LEU A N 1
ATOM 761 C CA . LEU A 1 101 ? -0.031 3.025 -2.696 1.00 96.50 101 LEU A CA 1
ATOM 762 C C . LEU A 1 101 ? -0.467 3.305 -4.132 1.00 96.50 101 LEU A C 1
ATOM 764 O O . LEU A 1 101 ? 0.104 4.150 -4.828 1.00 96.50 101 LEU A O 1
ATOM 768 N N . PHE A 1 102 ? -1.513 2.604 -4.553 1.00 95.88 102 PHE A N 1
ATOM 769 C CA . PHE A 1 102 ? -2.074 2.692 -5.892 1.00 95.88 102 PHE A CA 1
ATOM 770 C C . PHE A 1 102 ? -3.357 3.508 -5.874 1.00 95.88 102 PHE A C 1
ATOM 772 O O . PHE A 1 102 ? -4.290 3.209 -5.124 1.00 95.88 102 PHE A O 1
ATOM 779 N N . GLY A 1 103 ? -3.413 4.528 -6.726 1.00 93.62 103 GLY A N 1
ATOM 780 C CA . GLY A 1 103 ? -4.621 5.311 -6.950 1.00 93.62 103 GLY A CA 1
ATOM 781 C C . GLY A 1 103 ? -5.678 4.556 -7.761 1.00 93.62 103 GLY A C 1
ATOM 782 O O . GLY A 1 103 ? -5.559 3.360 -8.034 1.00 93.62 103 GLY A O 1
ATOM 783 N N . ALA A 1 104 ? -6.740 5.270 -8.123 1.00 93.56 104 ALA A N 1
ATOM 784 C CA . ALA A 1 104 ? -7.798 4.742 -8.974 1.00 93.56 104 ALA A CA 1
ATOM 785 C C . ALA A 1 104 ? -7.336 4.583 -10.432 1.00 93.56 104 ALA A C 1
ATOM 787 O O . ALA A 1 104 ? -6.285 5.084 -10.842 1.00 93.56 104 ALA A O 1
ATOM 788 N N . ARG A 1 105 ? -8.154 3.912 -11.250 1.00 94.75 105 ARG A N 1
ATOM 789 C CA . ARG A 1 105 ? -7.919 3.856 -12.698 1.00 94.75 105 ARG A CA 1
ATOM 790 C C . ARG A 1 105 ? -7.759 5.270 -13.265 1.00 94.75 105 ARG A C 1
ATOM 792 O O . ARG A 1 105 ? -8.564 6.153 -12.978 1.00 94.75 105 ARG A O 1
ATOM 799 N N . GLY A 1 106 ? -6.745 5.464 -14.100 1.00 94.19 106 GLY A N 1
ATOM 800 C CA . GLY A 1 106 ? -6.385 6.761 -14.667 1.00 94.19 106 GLY A CA 1
ATOM 801 C C . GLY A 1 106 ? -5.408 7.577 -13.820 1.00 94.19 106 GLY A C 1
ATOM 802 O O . GLY A 1 106 ? -4.986 8.635 -14.272 1.00 94.19 106 GLY A O 1
ATOM 803 N N . SER A 1 107 ? -5.002 7.112 -12.633 1.00 94.38 107 SER A N 1
ATOM 804 C CA . SER A 1 107 ? -3.910 7.747 -11.888 1.00 94.38 107 SER A CA 1
ATOM 805 C C . SER A 1 107 ? -2.616 7.750 -12.704 1.00 94.38 107 SER A C 1
ATOM 807 O O . SER A 1 107 ? -2.232 6.737 -13.280 1.00 94.38 107 SER A O 1
ATOM 809 N N . GLU A 1 108 ? -1.932 8.889 -12.737 1.00 94.00 108 GLU A N 1
ATOM 810 C CA . GLU A 1 108 ? -0.690 9.081 -13.503 1.00 94.00 108 GLU A CA 1
ATOM 811 C C . GLU A 1 108 ? 0.567 8.755 -12.691 1.00 94.00 108 GLU A C 1
ATOM 813 O O . GLU A 1 108 ? 1.678 8.785 -13.216 1.00 94.00 108 GLU A O 1
ATOM 818 N N . SER A 1 109 ? 0.414 8.442 -11.405 1.00 91.81 109 SER A N 1
ATOM 819 C CA . SER A 1 109 ? 1.521 8.097 -10.526 1.00 91.81 109 SER A CA 1
ATOM 820 C C . SER A 1 109 ? 1.138 7.049 -9.484 1.00 91.81 109 SER A C 1
ATOM 822 O O . SER A 1 109 ? -0.037 6.811 -9.196 1.00 91.81 109 SER A O 1
ATOM 824 N N . ILE A 1 110 ? 2.168 6.420 -8.926 1.00 93.62 110 ILE A N 1
ATOM 825 C CA . ILE A 1 110 ? 2.110 5.537 -7.762 1.00 93.62 110 ILE A CA 1
ATOM 826 C C . ILE A 1 110 ? 2.860 6.232 -6.633 1.00 93.62 110 ILE A C 1
ATOM 828 O O . ILE A 1 110 ? 3.919 6.825 -6.858 1.00 93.62 110 ILE A O 1
ATOM 832 N N . LEU A 1 111 ? 2.340 6.150 -5.414 1.00 95.50 111 LEU A N 1
ATOM 833 C CA . LEU A 1 111 ? 3.025 6.694 -4.252 1.00 95.50 111 LEU A CA 1
ATOM 834 C C . LEU A 1 111 ? 3.821 5.593 -3.552 1.00 95.50 111 LEU A C 1
ATOM 836 O O . LEU A 1 111 ? 3.307 4.510 -3.287 1.00 95.50 111 LEU A O 1
ATOM 840 N N . ARG A 1 112 ? 5.081 5.879 -3.239 1.00 94.88 112 ARG A N 1
ATOM 841 C CA . ARG A 1 112 ? 5.961 4.999 -2.470 1.00 94.88 112 ARG A CA 1
ATOM 842 C C . ARG A 1 112 ? 6.306 5.677 -1.156 1.00 94.88 112 ARG A C 1
ATOM 844 O O . ARG A 1 112 ? 6.696 6.840 -1.174 1.00 94.88 112 ARG A O 1
ATOM 851 N N . ILE A 1 113 ? 6.208 4.963 -0.047 1.00 95.75 113 ILE A N 1
ATOM 852 C CA . ILE A 1 113 ? 6.477 5.491 1.293 1.00 95.75 113 ILE A CA 1
ATOM 853 C C . ILE A 1 113 ? 7.556 4.633 1.944 1.00 95.75 113 ILE A C 1
ATOM 855 O O . ILE A 1 113 ? 7.416 3.413 1.989 1.00 95.75 113 ILE A O 1
ATOM 859 N N . ASP A 1 114 ? 8.627 5.257 2.423 1.00 94.06 114 ASP A N 1
ATOM 860 C CA . ASP A 1 114 ? 9.598 4.612 3.308 1.00 94.06 114 ASP A CA 1
ATOM 861 C C . ASP A 1 114 ? 9.013 4.578 4.721 1.00 94.06 114 ASP A C 1
ATOM 863 O O . ASP A 1 114 ? 8.656 5.614 5.282 1.00 94.06 114 ASP A O 1
ATOM 867 N N . ILE A 1 115 ? 8.854 3.384 5.286 1.00 94.44 115 ILE A N 1
ATOM 868 C CA . ILE A 1 115 ? 8.155 3.220 6.565 1.00 94.44 115 ILE A CA 1
ATOM 869 C C . ILE A 1 115 ? 9.027 3.651 7.747 1.00 94.44 115 ILE A C 1
ATOM 871 O O . ILE A 1 115 ? 8.500 4.068 8.776 1.00 94.44 115 ILE A O 1
ATOM 875 N N . SER A 1 116 ? 10.352 3.600 7.601 1.00 90.81 116 SER A N 1
ATOM 876 C CA . SER A 1 116 ? 11.290 3.991 8.655 1.00 90.81 116 SER A CA 1
ATOM 877 C C . SER A 1 116 ? 11.343 5.509 8.820 1.00 90.81 116 SER A C 1
ATOM 879 O O . SER A 1 116 ? 11.415 6.008 9.943 1.00 90.81 116 SER A O 1
ATOM 881 N N . THR A 1 117 ? 11.331 6.251 7.710 1.00 90.00 117 THR A N 1
ATOM 882 C CA . THR A 1 117 ? 11.429 7.722 7.724 1.00 90.00 117 THR A CA 1
ATOM 883 C C . THR A 1 117 ? 10.073 8.415 7.616 1.00 90.00 117 THR A C 1
ATOM 885 O O . THR A 1 117 ? 9.946 9.577 7.998 1.00 90.00 117 THR A O 1
ATOM 888 N N . GLY A 1 118 ? 9.059 7.722 7.094 1.00 89.94 118 GLY A N 1
ATOM 889 C CA . GLY A 1 118 ? 7.777 8.306 6.710 1.00 89.94 118 GLY A CA 1
ATOM 890 C C . GLY A 1 118 ? 7.853 9.147 5.431 1.00 89.94 118 GLY A C 1
ATOM 891 O O . GLY A 1 118 ? 6.851 9.754 5.050 1.00 89.94 118 GLY A O 1
ATOM 892 N N . GLU A 1 119 ? 9.008 9.208 4.759 1.00 92.75 119 GLU A N 1
ATOM 893 C CA . GLU A 1 119 ? 9.169 9.981 3.530 1.00 92.75 119 GLU A CA 1
ATOM 894 C C . GLU A 1 119 ? 8.409 9.336 2.373 1.00 92.75 119 GLU A C 1
ATOM 896 O O . GLU A 1 119 ? 8.455 8.124 2.156 1.00 92.75 119 GLU A O 1
ATOM 901 N N . SER A 1 120 ? 7.733 10.172 1.587 1.00 92.50 120 SER A N 1
ATOM 902 C CA . SER A 1 120 ? 6.978 9.733 0.420 1.00 92.50 120 SER A CA 1
ATOM 903 C C . SER A 1 120 ? 7.638 10.200 -0.875 1.00 92.50 120 SER A C 1
ATOM 905 O O . SER A 1 120 ? 8.221 11.280 -0.968 1.00 92.50 120 SER A O 1
ATOM 907 N N . THR A 1 121 ? 7.572 9.364 -1.905 1.00 92.44 121 THR A N 1
ATOM 908 C CA . THR A 1 121 ? 8.060 9.657 -3.251 1.00 92.44 121 THR A CA 1
ATOM 909 C C . THR A 1 121 ? 6.976 9.294 -4.256 1.00 92.44 121 THR A C 1
ATOM 911 O O . THR A 1 121 ? 6.536 8.146 -4.305 1.00 92.44 121 THR A O 1
ATOM 914 N N . SER A 1 122 ? 6.566 10.252 -5.088 1.00 90.88 122 SER A N 1
ATOM 915 C CA . SER A 1 122 ? 5.677 9.979 -6.221 1.00 90.88 122 SER A CA 1
ATOM 916 C C . SER A 1 122 ? 6.479 9.411 -7.390 1.00 90.88 122 SER A C 1
ATOM 918 O O . SER A 1 122 ? 7.524 9.952 -7.761 1.00 90.88 122 SER A O 1
ATOM 920 N N . LYS A 1 123 ? 5.992 8.322 -7.976 1.00 88.50 123 LYS A N 1
ATOM 921 C CA . LYS A 1 123 ? 6.563 7.665 -9.150 1.00 88.50 123 LYS A CA 1
ATOM 922 C C . LYS A 1 123 ? 5.600 7.814 -10.311 1.00 88.50 123 LYS A C 1
ATOM 924 O O . LYS A 1 123 ? 4.536 7.202 -10.312 1.00 88.50 123 LYS A O 1
ATOM 929 N N . ASN A 1 124 ? 5.968 8.642 -11.283 1.00 87.88 124 ASN A N 1
ATOM 930 C CA . ASN A 1 124 ? 5.149 8.842 -12.471 1.00 87.88 124 ASN A CA 1
ATOM 931 C C . ASN A 1 124 ? 5.115 7.561 -13.300 1.00 87.88 124 ASN A C 1
ATOM 933 O O . ASN A 1 124 ? 6.147 6.936 -13.554 1.00 87.88 124 ASN A O 1
ATOM 937 N N . LEU A 1 125 ? 3.918 7.195 -13.730 1.00 85.25 125 LEU A N 1
ATOM 938 C CA . LEU A 1 125 ? 3.701 6.103 -14.652 1.00 85.25 125 LEU A CA 1
ATOM 939 C C . LEU A 1 125 ? 3.958 6.577 -16.090 1.00 85.25 125 LEU A C 1
ATOM 941 O O . LEU A 1 125 ? 3.673 7.727 -16.425 1.00 85.25 125 LEU A O 1
ATOM 945 N N . PRO A 1 126 ? 4.458 5.697 -16.973 1.00 82.38 126 PRO A N 1
ATOM 946 C CA . PRO A 1 126 ? 4.626 6.019 -18.391 1.00 82.38 126 PRO A CA 1
ATOM 947 C C . PRO A 1 126 ? 3.287 6.239 -19.114 1.00 82.38 126 PRO A C 1
ATOM 949 O O . PRO A 1 126 ? 3.245 6.874 -20.165 1.00 82.38 126 PRO A O 1
ATOM 952 N N . TYR A 1 127 ? 2.200 5.703 -18.562 1.00 86.94 127 TYR A N 1
ATOM 953 C CA . TYR A 1 127 ? 0.825 5.899 -19.004 1.00 86.94 127 TYR A CA 1
ATOM 954 C C . TYR A 1 127 ? -0.111 5.810 -17.790 1.00 86.94 127 TYR A C 1
ATOM 956 O O . TYR A 1 127 ? 0.229 5.126 -16.823 1.00 86.94 127 TYR A O 1
ATOM 964 N N . PRO A 1 128 ? -1.286 6.466 -17.821 1.00 92.69 128 PRO A N 1
ATOM 965 C CA . PRO A 1 128 ? -2.254 6.383 -16.733 1.00 92.69 128 PRO A CA 1
ATOM 966 C C . PRO A 1 128 ? -2.612 4.936 -16.380 1.00 92.69 128 PRO A C 1
ATOM 968 O O . PRO A 1 128 ? -2.716 4.084 -17.267 1.00 92.69 128 PRO A O 1
ATOM 971 N N . LEU A 1 129 ? -2.828 4.666 -15.091 1.00 93.12 129 LEU A N 1
ATOM 972 C CA . LEU A 1 129 ? -3.121 3.334 -14.568 1.00 93.12 129 LEU A CA 1
ATOM 973 C C . LEU A 1 129 ? -4.316 2.713 -15.322 1.00 93.12 129 LEU A C 1
ATOM 975 O O . LEU A 1 129 ? -5.425 3.249 -15.237 1.00 93.12 129 LEU A O 1
ATOM 979 N N . PRO A 1 130 ? -4.130 1.602 -16.059 1.00 92.81 130 PRO A N 1
ATOM 980 C CA . PRO A 1 130 ? -5.143 1.117 -17.000 1.00 92.81 130 PRO A CA 1
ATOM 981 C C . PRO A 1 130 ? -6.288 0.354 -16.322 1.00 92.81 130 PRO A C 1
ATOM 983 O O . PRO A 1 130 ? -7.358 0.192 -16.910 1.00 92.81 130 PRO A O 1
ATOM 986 N N . LEU A 1 131 ? -6.084 -0.088 -15.079 1.00 94.75 131 LEU A N 1
ATOM 987 C CA . LEU A 1 131 ? -7.031 -0.892 -14.314 1.00 94.75 131 LEU A CA 1
ATOM 988 C C . LEU A 1 131 ? -7.441 -0.208 -13.010 1.00 94.75 131 LEU A C 1
ATOM 990 O O . LEU A 1 131 ? -6.720 0.625 -12.462 1.00 94.75 131 LEU A O 1
ATOM 994 N N . GLN A 1 132 ? -8.619 -0.572 -12.515 1.00 96.19 132 GLN A N 1
ATOM 995 C CA . GLN A 1 132 ? -9.046 -0.278 -11.155 1.00 96.19 132 GLN A CA 1
ATOM 996 C C . GLN A 1 132 ? -8.479 -1.358 -10.235 1.00 96.19 132 GLN A C 1
ATOM 998 O O . GLN A 1 132 ? -8.953 -2.495 -10.263 1.00 96.19 132 GLN A O 1
ATOM 1003 N N . SER A 1 133 ? -7.467 -1.002 -9.449 1.00 94.69 133 SER A N 1
AT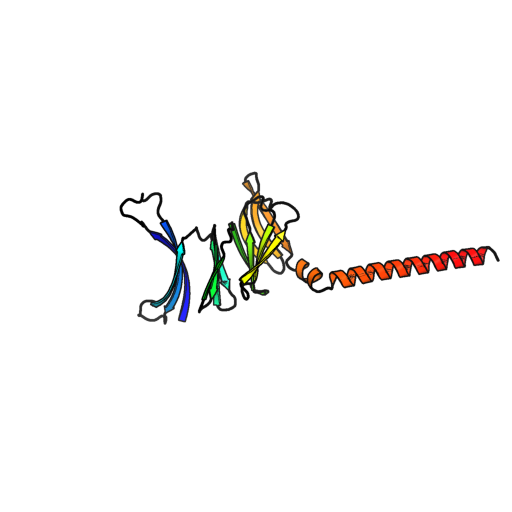OM 1004 C CA . SER A 1 133 ? -6.775 -1.920 -8.541 1.00 94.69 133 SER A CA 1
ATOM 1005 C C . SER A 1 133 ? -7.720 -2.472 -7.476 1.00 94.69 133 SER A C 1
ATOM 1007 O O . SER A 1 133 ? -8.509 -1.727 -6.894 1.00 94.69 133 SER A O 1
ATOM 1009 N N . THR A 1 134 ? -7.621 -3.773 -7.204 1.00 94.69 134 THR A N 1
ATOM 1010 C CA . THR A 1 134 ? -8.393 -4.459 -6.151 1.00 94.69 134 THR A CA 1
ATOM 1011 C C . THR A 1 134 ? -7.516 -5.265 -5.204 1.00 94.69 134 THR A C 1
ATOM 1013 O O . THR A 1 134 ? -7.884 -5.475 -4.055 1.00 94.69 134 THR A O 1
ATOM 1016 N N . ALA A 1 135 ? -6.370 -5.753 -5.680 1.00 94.06 135 ALA A N 1
ATOM 1017 C CA . ALA A 1 135 ? -5.423 -6.505 -4.872 1.00 94.06 135 ALA A CA 1
ATOM 1018 C C . ALA A 1 135 ? -4.007 -6.320 -5.409 1.00 94.06 135 ALA A C 1
ATOM 1020 O O . ALA A 1 135 ? -3.812 -6.052 -6.595 1.00 94.06 135 ALA A O 1
ATOM 1021 N N . GLY A 1 136 ? -3.020 -6.508 -4.543 1.00 94.50 136 GLY A N 1
ATOM 1022 C CA . GLY A 1 136 ? -1.623 -6.460 -4.927 1.00 94.50 136 GLY A CA 1
ATOM 1023 C C . GLY A 1 136 ? -0.775 -7.419 -4.113 1.00 94.50 136 GLY A C 1
ATOM 1024 O O . GLY A 1 136 ? -1.120 -7.752 -2.980 1.00 94.50 136 GLY A O 1
ATOM 1025 N N . MET A 1 137 ? 0.320 -7.879 -4.705 1.00 93.88 137 MET A N 1
ATOM 1026 C CA . MET A 1 137 ? 1.288 -8.752 -4.050 1.00 93.88 137 MET A CA 1
ATOM 1027 C C . MET A 1 137 ? 2.688 -8.530 -4.607 1.00 93.88 137 MET A C 1
ATOM 1029 O O . MET A 1 137 ? 2.845 -8.076 -5.737 1.00 93.88 137 MET A O 1
ATOM 1033 N N . ILE A 1 138 ? 3.695 -8.900 -3.827 1.00 94.38 138 ILE A N 1
ATOM 1034 C CA . ILE A 1 138 ? 5.086 -8.938 -4.274 1.00 94.38 138 ILE A CA 1
ATOM 1035 C C . ILE A 1 138 ? 5.515 -10.398 -4.329 1.00 94.38 138 ILE A C 1
ATOM 1037 O O . ILE A 1 138 ? 5.334 -11.134 -3.358 1.00 94.38 138 ILE A O 1
ATOM 1041 N N . GLU A 1 139 ? 6.075 -10.805 -5.463 1.00 92.00 139 GLU A N 1
ATOM 1042 C CA . GLU A 1 139 ? 6.694 -12.114 -5.651 1.00 92.00 139 GLU A CA 1
ATOM 1043 C C . GLU A 1 139 ? 8.096 -11.912 -6.235 1.00 92.00 139 GLU A C 1
ATOM 1045 O O . GLU A 1 139 ? 8.257 -11.464 -7.373 1.00 92.00 139 GLU A O 1
ATOM 1050 N N . GLY A 1 140 ? 9.116 -12.210 -5.423 1.00 89.25 140 GLY A N 1
ATOM 1051 C CA . GLY A 1 140 ? 10.499 -11.849 -5.729 1.00 89.25 140 GLY A CA 1
ATOM 1052 C C . GLY A 1 140 ? 10.642 -10.337 -5.910 1.00 89.25 140 GLY A C 1
ATOM 1053 O O . GLY A 1 140 ? 10.151 -9.562 -5.095 1.00 89.25 140 GLY A O 1
ATOM 1054 N N . ASP A 1 141 ? 11.252 -9.936 -7.021 1.00 89.44 141 ASP A N 1
ATOM 1055 C CA . ASP A 1 141 ? 11.508 -8.534 -7.364 1.00 89.44 141 ASP A CA 1
ATOM 1056 C C . ASP A 1 141 ? 10.348 -7.850 -8.112 1.00 89.44 141 ASP A C 1
ATOM 1058 O O . ASP A 1 141 ? 10.504 -6.747 -8.640 1.00 89.44 141 ASP A O 1
ATOM 1062 N N . VAL A 1 142 ? 9.182 -8.499 -8.212 1.00 92.25 142 VAL A N 1
ATOM 1063 C CA . VAL A 1 142 ? 8.056 -8.002 -9.011 1.00 92.25 142 VAL A CA 1
ATOM 1064 C C . VAL A 1 142 ? 6.838 -7.738 -8.135 1.00 92.25 142 VAL A C 1
ATOM 1066 O O . VAL A 1 142 ? 6.333 -8.619 -7.440 1.00 92.25 142 VAL A O 1
ATOM 1069 N N . LEU A 1 143 ? 6.326 -6.513 -8.223 1.00 94.06 143 LEU A N 1
ATOM 1070 C CA . LEU A 1 143 ? 5.070 -6.082 -7.624 1.00 94.06 143 LEU A CA 1
ATOM 1071 C C . LEU A 1 143 ? 3.938 -6.245 -8.639 1.00 94.06 143 LEU A C 1
ATOM 1073 O O . LEU A 1 143 ? 3.889 -5.546 -9.651 1.00 94.06 143 LEU A O 1
ATOM 1077 N N . TYR A 1 144 ? 3.009 -7.150 -8.360 1.00 94.94 144 TYR A N 1
ATOM 1078 C CA . TYR A 1 144 ? 1.811 -7.369 -9.159 1.00 94.94 144 TYR A CA 1
ATOM 1079 C C . TYR A 1 144 ? 0.629 -6.618 -8.572 1.00 94.94 144 TYR A C 1
ATOM 1081 O O . TYR A 1 144 ? 0.369 -6.697 -7.372 1.00 94.94 144 TYR A O 1
ATOM 1089 N N . ILE A 1 145 ? -0.136 -5.961 -9.440 1.00 95.81 145 ILE A N 1
ATOM 1090 C CA . ILE A 1 145 ? -1.434 -5.384 -9.100 1.00 95.81 145 ILE A CA 1
ATOM 1091 C C . ILE A 1 145 ? -2.487 -5.988 -10.007 1.00 95.81 145 ILE A C 1
ATOM 1093 O O . ILE A 1 145 ? -2.363 -5.978 -11.231 1.00 95.81 145 ILE A O 1
ATOM 1097 N N . HIS A 1 146 ? -3.531 -6.505 -9.378 1.00 95.69 146 HIS A N 1
ATOM 1098 C CA . HIS A 1 146 ? -4.685 -7.105 -10.018 1.00 95.69 146 HIS A CA 1
ATOM 1099 C C . HIS A 1 146 ? -5.879 -6.168 -9.908 1.00 95.69 146 HIS A C 1
ATOM 1101 O O . HIS A 1 146 ? -6.040 -5.451 -8.915 1.00 95.69 146 HIS A O 1
ATOM 1107 N N . GLY A 1 147 ? -6.740 -6.209 -10.916 1.00 96.31 147 GLY A N 1
ATOM 1108 C CA . GLY A 1 147 ? -7.959 -5.424 -10.919 1.00 96.31 147 GLY A CA 1
ATOM 1109 C C . GLY A 1 147 ? -8.785 -5.644 -12.171 1.00 96.31 147 GLY A C 1
ATOM 1110 O O . GLY A 1 147 ? -8.692 -6.688 -12.819 1.00 96.31 147 GLY A O 1
ATOM 1111 N N . PHE A 1 148 ? -9.589 -4.640 -12.508 1.00 96.94 148 PHE A N 1
ATOM 1112 C CA . PHE A 1 148 ? -10.473 -4.677 -13.670 1.00 96.94 148 PHE A CA 1
ATOM 1113 C C . PHE A 1 148 ? -10.209 -3.504 -14.612 1.00 96.94 148 PHE A C 1
ATOM 1115 O O . PHE A 1 148 ? -10.024 -2.367 -14.168 1.00 96.94 148 PHE A O 1
ATOM 1122 N N . ASP A 1 149 ? -10.213 -3.772 -15.914 1.00 94.75 149 ASP A N 1
ATOM 1123 C CA . ASP A 1 149 ? -10.070 -2.757 -16.958 1.00 94.75 149 ASP A CA 1
ATOM 1124 C C . ASP A 1 149 ? -11.328 -1.864 -17.090 1.00 94.75 149 ASP A C 1
ATOM 1126 O O . ASP A 1 149 ? -12.264 -1.907 -16.282 1.00 94.75 149 ASP A O 1
ATOM 1130 N N . SER A 1 150 ? -11.364 -1.004 -18.111 1.00 93.88 150 SER A N 1
ATOM 1131 C CA . SER A 1 150 ? -12.524 -0.148 -18.402 1.00 93.88 150 SER A CA 1
ATOM 1132 C C . SER A 1 150 ? -13.788 -0.910 -18.813 1.00 93.88 150 SER A C 1
ATOM 1134 O O . SER A 1 150 ? -14.882 -0.371 -18.661 1.00 93.88 150 SER A O 1
ATOM 1136 N N . ASN A 1 151 ? -13.654 -2.151 -19.281 1.00 95.81 151 ASN A N 1
ATOM 1137 C CA . ASN A 1 151 ? -14.754 -3.025 -19.687 1.00 95.81 151 ASN A CA 1
ATOM 1138 C C . ASN A 1 151 ? -15.189 -3.981 -18.562 1.00 95.81 151 ASN A C 1
ATOM 1140 O O . ASN A 1 151 ? -16.070 -4.813 -18.777 1.00 95.81 151 ASN A O 1
ATOM 1144 N N . GLY A 1 152 ? -14.573 -3.895 -17.378 1.00 93.94 152 GLY A N 1
ATOM 1145 C CA . GLY A 1 152 ? -14.828 -4.806 -16.263 1.00 93.94 152 GLY A CA 1
ATOM 1146 C C . GLY A 1 152 ? -14.183 -6.185 -16.432 1.00 93.94 152 GLY A C 1
ATOM 1147 O O . GLY A 1 152 ? -14.550 -7.121 -15.722 1.00 93.94 152 GLY A O 1
ATOM 1148 N N . LYS A 1 153 ? -13.234 -6.345 -17.359 1.00 96.88 153 LYS A N 1
ATOM 1149 C CA . LYS A 1 153 ? -12.469 -7.582 -17.531 1.00 96.88 153 LYS A CA 1
ATOM 1150 C C . LYS A 1 153 ? -11.295 -7.596 -16.558 1.00 96.88 153 LYS A C 1
ATOM 1152 O O . LYS A 1 153 ? -10.619 -6.587 -16.382 1.00 96.88 153 LYS A O 1
ATOM 1157 N N . ALA A 1 154 ? -11.051 -8.751 -15.941 1.00 96.25 154 ALA A N 1
ATOM 1158 C CA . ALA A 1 154 ? -9.895 -8.937 -15.075 1.00 96.25 154 ALA A CA 1
ATOM 1159 C C . ALA A 1 154 ? -8.592 -8.717 -15.858 1.00 96.25 154 ALA A C 1
ATOM 1161 O O . ALA A 1 154 ? -8.410 -9.281 -16.942 1.00 96.25 154 ALA A O 1
ATOM 1162 N N . ASP A 1 155 ? -7.698 -7.924 -15.283 1.00 95.56 155 ASP A N 1
ATOM 1163 C CA . ASP A 1 155 ? -6.388 -7.609 -15.840 1.00 95.56 155 ASP A CA 1
ATOM 1164 C C . ASP A 1 155 ? -5.348 -7.470 -14.718 1.00 95.56 155 ASP A C 1
ATOM 1166 O O . ASP A 1 155 ? -5.683 -7.451 -13.524 1.00 95.56 155 ASP A O 1
ATOM 1170 N N . ARG A 1 156 ? -4.069 -7.406 -15.090 1.00 93.94 156 ARG A N 1
ATOM 1171 C CA . ARG A 1 156 ? -2.963 -7.200 -14.156 1.00 93.94 156 ARG A CA 1
ATOM 1172 C C . ARG A 1 156 ? -1.880 -6.310 -14.743 1.00 93.94 156 ARG A C 1
ATOM 1174 O O . ARG A 1 156 ? -1.577 -6.380 -15.931 1.00 93.94 156 ARG A O 1
ATOM 1181 N N . ILE A 1 157 ? -1.214 -5.574 -13.867 1.00 92.31 157 ILE A N 1
ATOM 1182 C CA . ILE A 1 157 ? 0.058 -4.920 -14.166 1.00 92.31 157 ILE A CA 1
ATOM 1183 C C . ILE A 1 157 ? 1.152 -5.482 -13.263 1.00 92.31 157 ILE A C 1
ATOM 1185 O O . ILE A 1 157 ? 0.881 -5.979 -12.169 1.00 92.31 157 ILE A O 1
ATOM 1189 N N . SER A 1 158 ? 2.389 -5.395 -13.731 1.00 91.81 158 SER A N 1
ATOM 1190 C CA . SER A 1 158 ? 3.579 -5.782 -12.981 1.00 91.81 158 SER A CA 1
ATOM 1191 C C . SER A 1 158 ? 4.579 -4.637 -12.988 1.00 91.81 158 SER A C 1
ATOM 1193 O O . SER A 1 158 ? 4.834 -4.050 -14.043 1.00 91.81 158 SER A O 1
ATOM 1195 N N . LEU A 1 159 ? 5.162 -4.352 -11.833 1.00 88.44 159 LEU A N 1
ATOM 1196 C CA . LEU A 1 159 ? 6.220 -3.374 -11.657 1.00 88.44 159 LEU A CA 1
ATOM 1197 C C . LEU A 1 159 ? 7.485 -4.102 -11.200 1.00 88.44 159 LEU A C 1
ATOM 1199 O O . LEU A 1 159 ? 7.464 -4.804 -10.194 1.00 88.44 159 LEU A O 1
ATOM 1203 N N . ASP A 1 160 ? 8.570 -3.942 -11.951 1.00 87.56 160 ASP A N 1
ATOM 1204 C CA . ASP A 1 160 ? 9.886 -4.453 -11.568 1.00 87.56 160 ASP A CA 1
ATOM 1205 C C . ASP A 1 160 ? 10.525 -3.488 -10.559 1.00 87.56 160 ASP A C 1
ATOM 1207 O O . ASP A 1 160 ? 10.770 -2.315 -10.861 1.00 87.56 160 ASP A O 1
ATOM 1211 N N . LEU A 1 161 ? 10.762 -3.986 -9.347 1.00 85.75 161 LEU A N 1
ATOM 1212 C CA . LEU A 1 161 ? 11.269 -3.216 -8.214 1.00 85.75 161 LEU A CA 1
ATOM 1213 C C . LEU A 1 161 ? 12.790 -2.984 -8.288 1.00 85.75 161 LEU A C 1
ATOM 1215 O O . LEU A 1 161 ? 13.313 -2.112 -7.588 1.00 85.75 161 LEU A O 1
ATOM 1219 N N . THR A 1 162 ? 13.514 -3.695 -9.161 1.00 79.00 162 THR A N 1
ATOM 1220 C CA . THR A 1 162 ? 14.984 -3.598 -9.282 1.00 79.00 162 THR A CA 1
ATOM 1221 C C . THR A 1 162 ? 15.450 -2.421 -10.138 1.00 79.00 162 THR A C 1
ATOM 1223 O O . THR A 1 162 ? 16.559 -1.903 -9.946 1.00 79.00 162 THR A O 1
ATOM 1226 N N . LEU A 1 163 ? 14.605 -1.953 -11.064 1.00 65.38 163 LEU A N 1
ATOM 1227 C CA . LEU A 1 163 ? 14.943 -0.900 -12.031 1.00 65.38 163 LEU A CA 1
ATOM 1228 C C . LEU A 1 163 ? 15.407 0.401 -11.361 1.00 65.38 163 LEU A C 1
ATOM 1230 O O . LEU A 1 163 ? 16.297 1.087 -11.871 1.00 65.38 163 LEU A O 1
ATOM 1234 N N . GLU A 1 164 ? 14.861 0.729 -10.191 1.00 56.75 164 GLU A N 1
ATOM 1235 C CA . GLU A 1 164 ? 15.207 1.964 -9.482 1.00 56.75 164 GLU A CA 1
ATOM 1236 C C . GLU A 1 164 ? 16.596 1.921 -8.841 1.00 56.75 164 GLU A C 1
ATOM 1238 O O . GLU A 1 164 ? 17.304 2.934 -8.827 1.00 56.75 164 GLU A O 1
ATOM 1243 N N . GLY A 1 165 ? 17.018 0.747 -8.364 1.00 52.69 165 GLY A N 1
ATOM 1244 C CA . GLY A 1 165 ? 18.353 0.560 -7.804 1.00 52.69 165 GLY A CA 1
ATOM 1245 C C . GLY A 1 165 ? 19.441 0.826 -8.844 1.00 52.69 165 GLY A C 1
ATOM 1246 O O . GLY A 1 165 ? 20.442 1.466 -8.539 1.00 52.69 165 GLY A O 1
ATOM 1247 N N . SER A 1 166 ? 19.223 0.421 -10.098 1.00 45.53 166 SER A N 1
ATOM 1248 C CA . SER A 1 166 ? 20.224 0.524 -11.171 1.00 45.53 166 SER A CA 1
ATOM 1249 C C . SER A 1 166 ? 20.544 1.971 -11.592 1.00 45.53 166 SER A C 1
ATOM 1251 O O . SER A 1 166 ? 21.709 2.314 -11.834 1.00 45.53 166 SER A O 1
ATOM 1253 N N . LEU A 1 167 ? 19.530 2.846 -11.647 1.00 48.28 167 LEU A N 1
ATOM 1254 C CA . LEU A 1 167 ? 19.704 4.260 -12.009 1.00 48.28 167 LEU A CA 1
ATOM 1255 C C . LEU A 1 167 ? 20.207 5.104 -10.829 1.00 48.28 167 LEU A C 1
ATOM 1257 O O . LEU A 1 167 ? 21.111 5.920 -11.008 1.00 48.28 167 LEU A O 1
ATOM 1261 N N . SER A 1 168 ? 19.677 4.876 -9.622 1.00 50.31 168 SER A N 1
ATOM 1262 C CA . SER A 1 168 ? 20.085 5.619 -8.423 1.00 50.31 168 SER A CA 1
ATOM 1263 C C . SER A 1 168 ? 21.476 5.227 -7.916 1.00 50.31 168 SER A C 1
ATOM 1265 O O . SER A 1 168 ? 22.151 6.056 -7.313 1.00 50.31 168 SER A O 1
ATOM 1267 N N . SER A 1 169 ? 21.948 3.997 -8.158 1.00 56.72 169 SER A N 1
ATOM 1268 C CA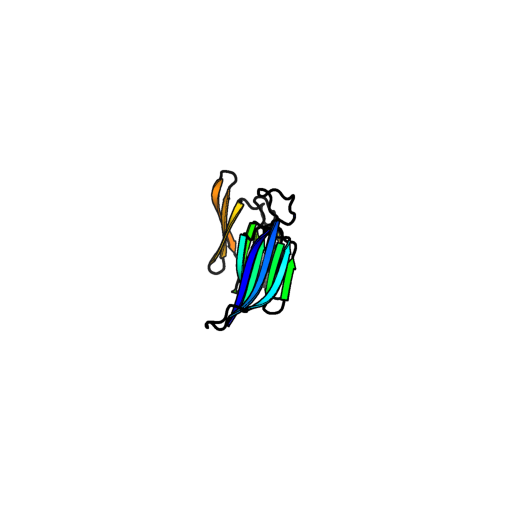 . SER A 1 169 ? 23.264 3.538 -7.681 1.00 56.72 169 SER A CA 1
ATOM 1269 C C . SER A 1 169 ? 24.444 4.033 -8.534 1.00 56.72 169 SER A C 1
ATOM 1271 O O . SER A 1 169 ? 25.554 3.519 -8.391 1.00 56.72 169 SER A O 1
ATOM 1273 N N . GLY A 1 170 ? 24.215 4.925 -9.507 1.00 60.12 170 GLY A N 1
ATOM 1274 C CA . GLY A 1 170 ? 25.235 5.410 -10.448 1.00 60.12 1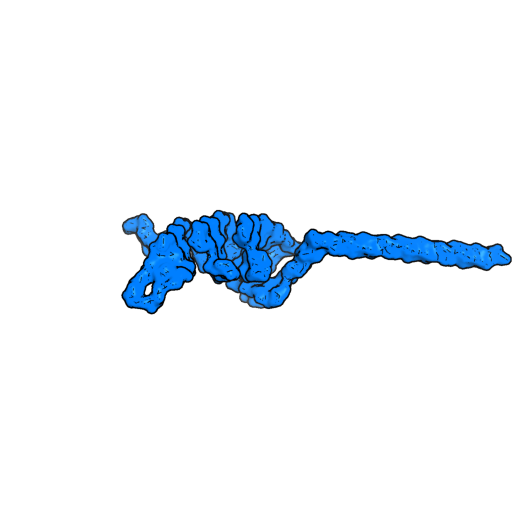70 GLY A CA 1
ATOM 1275 C C . GLY A 1 170 ? 25.722 4.369 -11.467 1.00 60.12 170 GLY A C 1
ATOM 1276 O O . GLY A 1 170 ? 26.507 4.698 -12.356 1.00 60.12 170 GLY A O 1
ATOM 1277 N N . ARG A 1 171 ? 25.232 3.123 -11.396 1.00 70.44 171 ARG A N 1
ATOM 1278 C CA . ARG A 1 171 ? 25.605 2.030 -12.308 1.00 70.44 171 ARG A CA 1
ATOM 1279 C C . ARG A 1 171 ? 25.083 2.270 -13.719 1.00 70.44 171 ARG A C 1
ATOM 1281 O O . ARG A 1 171 ? 25.822 2.057 -14.675 1.00 70.44 171 ARG A O 1
ATOM 1288 N N . GLY A 1 172 ? 23.858 2.782 -13.852 1.00 68.25 172 GLY A N 1
ATOM 1289 C CA . GLY A 1 172 ? 23.299 3.178 -15.147 1.00 68.25 172 GLY A CA 1
ATOM 1290 C C . GLY A 1 172 ? 24.136 4.251 -15.851 1.00 68.25 172 GLY A C 1
ATOM 1291 O O . GLY A 1 172 ? 24.452 4.109 -17.031 1.00 68.25 172 GLY A O 1
ATOM 1292 N N . PHE A 1 173 ? 24.575 5.278 -15.114 1.00 76.56 173 PHE A N 1
ATOM 1293 C CA . PHE A 1 173 ? 25.469 6.314 -15.642 1.00 76.56 173 PHE A CA 1
ATOM 1294 C C . PHE A 1 173 ? 26.830 5.741 -16.055 1.00 76.56 173 PHE A C 1
ATOM 1296 O O . PHE A 1 173 ? 27.312 6.034 -17.148 1.00 76.56 173 PHE A O 1
ATOM 1303 N N . LEU A 1 174 ? 27.430 4.888 -15.220 1.00 82.38 174 LEU A N 1
ATOM 1304 C CA . LEU A 1 174 ? 28.732 4.288 -15.509 1.00 82.38 174 LEU A CA 1
ATOM 1305 C C . LEU A 1 174 ? 28.682 3.380 -16.749 1.00 82.38 174 LEU A C 1
ATOM 1307 O O . LEU A 1 174 ? 29.574 3.441 -17.592 1.00 82.38 174 LEU A O 1
ATOM 1311 N N . ASN A 1 175 ? 27.614 2.591 -16.895 1.00 82.88 175 ASN A N 1
ATOM 1312 C CA . ASN A 1 175 ? 27.391 1.746 -18.068 1.00 82.88 175 ASN A CA 1
ATOM 1313 C C . ASN A 1 175 ? 27.201 2.582 -19.337 1.00 82.88 175 ASN A C 1
ATOM 1315 O O . ASN A 1 175 ? 27.788 2.271 -20.372 1.00 82.88 175 ASN A O 1
ATOM 1319 N N . PHE A 1 176 ? 26.430 3.669 -19.264 1.00 84.69 176 PHE A N 1
ATOM 1320 C CA . PHE A 1 176 ? 26.266 4.583 -20.392 1.00 84.69 176 PHE A CA 1
ATOM 1321 C C . PHE A 1 176 ? 27.592 5.248 -20.783 1.00 84.69 176 PHE A C 1
ATOM 1323 O O . PHE A 1 176 ? 27.957 5.250 -21.958 1.00 84.69 176 PHE A O 1
ATOM 1330 N N . ALA A 1 177 ? 28.357 5.745 -19.807 1.00 87.56 177 ALA A N 1
ATOM 1331 C CA . ALA A 1 177 ? 29.676 6.325 -20.045 1.00 87.56 177 ALA A CA 1
ATOM 1332 C C . ALA A 1 177 ? 30.638 5.311 -20.687 1.00 87.56 177 ALA A C 1
ATOM 1334 O O . ALA A 1 177 ? 31.348 5.650 -21.633 1.00 87.56 177 ALA A O 1
ATOM 1335 N N . PHE A 1 178 ? 30.616 4.055 -20.230 1.00 91.75 178 PHE A N 1
ATOM 1336 C CA . PHE A 1 178 ? 31.414 2.977 -20.810 1.00 91.75 178 PHE A CA 1
ATOM 1337 C C . PHE A 1 178 ? 31.055 2.718 -22.280 1.00 91.75 178 PHE A C 1
ATOM 1339 O O . PHE A 1 178 ? 31.949 2.597 -23.116 1.00 91.75 178 PHE A O 1
ATOM 1346 N N . ILE A 1 179 ? 29.762 2.707 -22.620 1.00 93.19 179 ILE A N 1
ATOM 1347 C CA . ILE A 1 179 ? 29.298 2.565 -24.008 1.00 93.19 179 ILE A CA 1
ATOM 1348 C C . ILE A 1 179 ? 29.779 3.742 -24.861 1.00 93.19 179 ILE A C 1
ATOM 1350 O O . ILE A 1 179 ? 30.324 3.524 -25.941 1.00 93.19 179 ILE A O 1
ATOM 1354 N N . VAL A 1 180 ? 29.632 4.981 -24.382 1.00 94.75 180 VAL A N 1
ATOM 1355 C CA . VAL A 1 180 ? 30.051 6.184 -25.122 1.00 94.75 180 VAL A CA 1
ATOM 1356 C C . VAL A 1 180 ? 31.554 6.167 -25.401 1.00 94.75 180 VAL A C 1
ATOM 1358 O O . VAL A 1 180 ? 31.969 6.352 -26.545 1.00 94.75 180 VAL A O 1
ATOM 1361 N N . VAL A 1 181 ? 32.376 5.895 -24.384 1.00 94.12 181 VAL A N 1
ATOM 1362 C CA . VAL A 1 181 ? 33.836 5.809 -24.546 1.00 94.12 181 VAL A CA 1
ATOM 1363 C C . VAL A 1 181 ? 34.212 4.660 -25.481 1.00 94.12 181 VAL A C 1
ATOM 1365 O O . VAL A 1 181 ? 35.042 4.847 -26.370 1.00 94.12 181 VAL A O 1
ATOM 1368 N N . GLY A 1 182 ? 33.568 3.499 -25.342 1.00 94.94 182 GLY A N 1
ATOM 1369 C CA . GLY A 1 182 ? 33.786 2.351 -26.220 1.00 94.94 182 GLY A CA 1
ATOM 1370 C C . GLY A 1 182 ? 33.480 2.661 -27.687 1.00 94.94 182 GLY A C 1
ATOM 1371 O O . GLY A 1 182 ? 34.290 2.354 -28.561 1.00 94.94 182 GLY A O 1
ATOM 1372 N N . VAL A 1 183 ? 32.361 3.336 -27.967 1.00 96.00 183 VAL A N 1
ATOM 1373 C CA . VAL A 1 183 ? 31.985 3.756 -29.328 1.00 96.00 183 VAL A CA 1
ATOM 1374 C C . VAL A 1 183 ? 33.003 4.735 -29.906 1.00 96.00 183 VAL A C 1
ATOM 1376 O O . VAL A 1 183 ? 33.401 4.576 -31.059 1.00 96.00 183 VAL A O 1
ATOM 1379 N N . ILE A 1 184 ? 33.470 5.704 -29.111 1.00 94.56 184 ILE A N 1
ATOM 1380 C CA . ILE A 1 184 ? 34.522 6.633 -29.539 1.00 94.56 184 ILE A CA 1
ATOM 1381 C C . ILE A 1 184 ? 35.781 5.848 -29.905 1.00 94.56 184 ILE A C 1
ATOM 1383 O O . ILE A 1 184 ? 36.277 6.004 -31.013 1.00 94.56 184 ILE A O 1
ATOM 1387 N N . MET A 1 185 ? 36.259 4.952 -29.035 1.00 93.88 185 MET A N 1
ATOM 1388 C CA . MET A 1 185 ? 37.464 4.156 -29.300 1.00 93.88 185 MET A CA 1
ATOM 1389 C C . MET A 1 185 ? 37.352 3.324 -30.582 1.00 93.88 185 MET A C 1
ATOM 1391 O O . MET A 1 185 ? 38.291 3.307 -31.380 1.00 93.88 185 MET A O 1
ATOM 1395 N N . ILE A 1 186 ? 36.208 2.669 -30.800 1.00 95.69 186 ILE A N 1
ATOM 1396 C CA . ILE A 1 186 ? 35.949 1.887 -32.016 1.00 95.69 186 ILE A CA 1
ATOM 1397 C C . ILE A 1 186 ? 35.968 2.795 -33.249 1.00 95.69 186 ILE A C 1
ATOM 1399 O O . ILE A 1 186 ? 36.612 2.458 -34.242 1.00 95.69 186 ILE A O 1
ATOM 1403 N N . ALA A 1 187 ? 35.318 3.960 -33.189 1.00 94.44 187 ALA A N 1
ATOM 1404 C CA . ALA A 1 187 ? 35.292 4.914 -34.293 1.00 94.44 187 ALA A CA 1
ATOM 1405 C C . ALA A 1 187 ? 36.696 5.438 -34.635 1.00 94.44 187 ALA A C 1
ATOM 1407 O O . ALA A 1 187 ? 37.066 5.474 -35.810 1.00 94.44 187 ALA A O 1
ATOM 1408 N N . THR A 1 188 ? 37.513 5.777 -33.632 1.00 93.94 188 THR A N 1
ATOM 1409 C CA . THR A 1 188 ? 38.884 6.256 -33.859 1.00 93.94 188 THR A CA 1
ATOM 1410 C C . THR A 1 188 ? 39.765 5.163 -34.458 1.00 93.94 188 THR A C 1
ATOM 1412 O O . THR A 1 188 ? 40.539 5.431 -35.375 1.00 93.94 188 THR A O 1
ATOM 1415 N N . GLN A 1 189 ? 39.641 3.917 -33.991 1.00 93.62 189 GLN A N 1
ATOM 1416 C CA . GLN A 1 189 ? 40.392 2.796 -34.562 1.00 93.62 189 GLN A CA 1
ATOM 1417 C C . GLN A 1 189 ? 39.963 2.483 -35.996 1.00 93.62 189 GLN A C 1
ATOM 1419 O O . GLN A 1 189 ? 40.823 2.276 -36.851 1.00 93.62 189 GLN A O 1
ATOM 1424 N N . ALA A 1 190 ? 38.659 2.498 -36.279 1.00 92.25 190 ALA A N 1
ATOM 1425 C CA . ALA A 1 190 ? 38.140 2.312 -37.629 1.00 92.25 190 ALA A CA 1
ATOM 1426 C C . ALA A 1 190 ? 38.657 3.403 -38.577 1.00 92.25 190 ALA A C 1
ATOM 1428 O O . ALA A 1 190 ? 39.139 3.092 -39.666 1.00 92.25 190 ALA A O 1
ATOM 1429 N N . TYR A 1 191 ? 38.635 4.665 -38.140 1.00 93.44 191 TYR A N 1
ATOM 1430 C CA . TYR A 1 191 ? 39.175 5.788 -38.905 1.00 93.44 191 TYR A CA 1
ATOM 1431 C C . TYR A 1 191 ? 40.666 5.600 -39.221 1.00 93.44 191 TYR A C 1
ATOM 1433 O O . TYR A 1 191 ? 41.061 5.656 -40.385 1.00 93.44 191 TYR A O 1
ATOM 1441 N N . LEU A 1 192 ? 41.484 5.282 -38.212 1.00 92.06 192 LEU A N 1
ATOM 1442 C CA . LEU A 1 192 ? 42.925 5.068 -38.384 1.00 92.06 192 LEU A CA 1
ATOM 1443 C C . LEU A 1 192 ? 43.242 3.867 -39.287 1.00 92.06 192 LEU A C 1
ATOM 1445 O O . LEU A 1 192 ? 44.192 3.913 -40.070 1.00 92.06 192 LEU A O 1
ATOM 1449 N N . MET A 1 193 ? 42.457 2.789 -39.211 1.00 90.19 193 MET A N 1
ATOM 1450 C CA . MET A 1 193 ? 42.606 1.643 -40.113 1.00 90.19 193 MET A CA 1
ATOM 1451 C C . MET A 1 193 ? 42.312 2.023 -41.565 1.00 90.19 193 MET A C 1
ATOM 1453 O O . MET A 1 193 ? 43.072 1.640 -42.457 1.00 90.19 193 MET A O 1
ATOM 1457 N N . VAL A 1 194 ? 41.247 2.793 -41.808 1.00 89.06 194 VAL A N 1
ATOM 1458 C CA . VAL A 1 194 ? 40.888 3.272 -43.152 1.00 89.06 194 VAL A CA 1
ATOM 1459 C C . VAL A 1 194 ? 41.956 4.220 -43.695 1.00 89.06 194 VAL A C 1
ATOM 1461 O O . VAL A 1 194 ? 42.401 4.051 -44.830 1.00 89.06 194 VAL A O 1
ATOM 1464 N N . GLU A 1 195 ? 42.431 5.168 -42.890 1.00 87.19 195 GLU A N 1
ATOM 1465 C CA . GLU A 1 195 ? 43.504 6.095 -43.263 1.00 87.19 195 GLU A CA 1
ATOM 1466 C C . GLU A 1 195 ? 44.797 5.352 -43.630 1.00 87.19 195 GLU A C 1
ATOM 1468 O O . GLU A 1 195 ? 45.372 5.573 -44.701 1.00 87.19 195 GLU A O 1
ATOM 1473 N N . LYS A 1 196 ? 45.213 4.388 -42.799 1.00 83.62 196 LYS A N 1
ATOM 1474 C CA . LYS A 1 196 ? 46.397 3.559 -43.058 1.00 83.62 196 LYS A CA 1
ATOM 1475 C C . LYS A 1 196 ? 46.243 2.711 -44.323 1.00 83.62 196 LYS A C 1
ATOM 1477 O O . LYS A 1 196 ? 47.188 2.609 -45.105 1.00 83.62 196 LYS A O 1
ATOM 1482 N N . ALA A 1 197 ? 45.062 2.138 -44.559 1.00 80.06 197 ALA A N 1
ATOM 1483 C CA . ALA A 1 197 ? 44.772 1.375 -45.772 1.00 80.06 197 ALA A CA 1
ATOM 1484 C C . ALA A 1 197 ? 44.800 2.254 -47.035 1.00 80.06 197 ALA A C 1
ATOM 1486 O O . ALA A 1 197 ? 45.303 1.823 -48.071 1.00 80.06 197 ALA A O 1
ATOM 1487 N N . MET A 1 198 ? 44.314 3.498 -46.959 1.00 78.50 198 MET A N 1
ATOM 1488 C CA . MET A 1 198 ? 44.386 4.450 -48.073 1.00 78.50 198 MET A CA 1
ATOM 1489 C C . MET A 1 198 ? 45.821 4.890 -48.377 1.00 78.50 198 MET A C 1
ATOM 1491 O O . MET A 1 198 ? 46.175 5.017 -49.549 1.00 78.50 198 MET A O 1
ATOM 1495 N N . HIS A 1 199 ? 46.656 5.087 -47.354 1.00 70.81 199 HIS A N 1
ATOM 1496 C CA . HIS A 1 199 ? 48.068 5.427 -47.544 1.00 70.81 199 HIS A CA 1
ATOM 1497 C C . HIS A 1 199 ? 48.880 4.276 -48.152 1.00 70.81 199 HIS A C 1
ATOM 1499 O O . HIS A 1 199 ? 49.676 4.519 -49.053 1.00 70.81 199 HIS A O 1
ATOM 1505 N N . LEU A 1 200 ? 48.625 3.029 -47.744 1.00 66.06 200 LEU A N 1
ATOM 1506 C CA . LEU A 1 200 ? 49.243 1.834 -48.341 1.00 66.06 200 LEU A CA 1
ATOM 1507 C C . LEU A 1 200 ? 48.851 1.609 -49.808 1.00 66.06 200 LEU A C 1
ATOM 1509 O O . LEU A 1 200 ? 49.599 0.981 -50.541 1.00 66.06 200 LEU A O 1
ATOM 1513 N N . LYS A 1 201 ? 47.692 2.113 -50.245 1.00 58.50 201 LYS A N 1
ATOM 1514 C CA . LYS A 1 201 ? 47.208 1.978 -51.629 1.00 58.50 201 LYS A CA 1
ATOM 1515 C C . LYS A 1 201 ? 47.751 3.060 -52.577 1.00 58.50 201 LYS A C 1
ATOM 1517 O O . LYS A 1 201 ? 47.531 2.966 -53.781 1.00 58.50 201 LYS A O 1
ATOM 1522 N N . LYS A 1 202 ? 48.380 4.111 -52.035 1.00 55.03 202 LYS A N 1
ATOM 1523 C CA . LYS A 1 202 ? 48.980 5.235 -52.782 1.00 55.03 202 LYS A CA 1
ATOM 1524 C C . LYS A 1 202 ? 50.508 5.139 -52.921 1.00 55.03 202 LYS A C 1
ATOM 1526 O O . LYS A 1 202 ? 51.064 5.953 -53.655 1.00 55.03 202 LYS A O 1
ATOM 1531 N N . ALA A 1 203 ? 51.155 4.213 -52.212 1.00 51.72 203 ALA A N 1
ATOM 1532 C CA . ALA A 1 203 ? 52.574 3.873 -52.354 1.00 51.72 203 ALA A CA 1
ATOM 1533 C C . ALA A 1 203 ? 52.743 2.708 -53.336 1.00 51.72 203 ALA A C 1
ATOM 1535 O O . ALA A 1 203 ? 53.771 2.698 -54.045 1.00 51.72 203 ALA A O 1
#

Foldseek 3Di:
DKAWDKDKDWDQPDPPDDPVDTFIKIKIFIWDDPPDPDDIDTPDIDIGRDAHWQDKDAAPQGWIWTAGQFWIWQGDPVDIDIDRDGAQEWEADRVQQKIWGHHAFQAQWIWIARSVVRDIDTGGDPGTRQFGFRYWDDDPQKIKTWGAGPVRDTDIDIDGNCVVCCVVVCVVVVVVVVVVVVVVVVVVVVVVVVVVVVVVVVD

Secondary structure (DSSP, 8-state):
-EEEEEEEEEE-SSTTS-TTSPEEEEEEEEEE--SSSSPPEEEEEEEEEPPPEEEEEE-TTS-EEEEESS-EEEE-SS-EEEE----SEEEEETTTTEEEEE-STT-SEEEEEETTT--EEEEE-SS---SEEEEEEEETTEEEEEEE-TTS-EEEEEEESSHHHHHHTSHHHHHHHHHHHHHHHHHHHHHHHHHHHHHHTT-

Sequence (203 aa):
STFLAVGTYTVQSSPTQSPATPTTQIVLAHVYWDGGSTAPQVLRQAMGNGSEIHSLARTYDGGAVVATNQEFYIVSIDSVQMQAFASTVMVYECEHNRAWLFGARGSESILRIDISTGESTSKNLPYPLPLQSTAGMIEGDVLYIHGFDSNGKADRISLDLTLEGSLSSGRGFLNFAFIVVGVIMIATQAYLMVEKAMHLKKA